Protein AF-A0A7D7VDL4-F1 (afdb_monomer_lite)

Foldseek 3Di:
DDDDADDDDDPDPDDDDDDDDRDDDDDWDDCVPDPFDADPVGHGPLVVLVQVVLVVLVVVVCVVVVFAFDPVQKDKDWFDWDPDVVIWTKMKIWTQGPPPRQIKIWIWIQDPNGIPPTDIDSDQPDPDDPPDRDNSVVVVVVCCVVVPPQPCVDDPVRLVVVLVVVVVCCQVPVPPDPQQDWDDRRQWIFRQHDPGDGDTDSDDDD

Radius of gyration: 23.65 Å; chains: 1; bounding box: 42×71×57 Å

pLDDT: mean 70.4, std 21.7, range [22.62, 96.94]

Sequence (206 aa):
MKTRVLIIVAIVSGFGLLAVASYSFYGTANFLGIGLPYTEHGYIDFENIGYTASLNDFRTKLYEKDVLYNTDDLVLIQGMSLESYPPITDYCGYVIAEDDDDDYWYQSVFKNSKLGNNQITEENPMPCIPNMNSCICSLEQEIAARFGTELLYFDEGEEKRVAEIVRREFETNVANVPSEFEMVVGKYNFDFGEKYRVLWQDKLWS

Structure (mmCIF, N/CA/C/O backbone):
data_AF-A0A7D7VDL4-F1
#
_entry.id   AF-A0A7D7VDL4-F1
#
loop_
_atom_site.group_PDB
_atom_site.id
_atom_site.type_symbol
_atom_site.label_atom_id
_atom_site.label_alt_id
_atom_site.label_comp_id
_atom_site.label_asym_id
_atom_site.label_entity_id
_atom_site.label_seq_id
_atom_site.pdbx_PDB_ins_code
_atom_site.Cartn_x
_atom_site.Cartn_y
_atom_site.Cartn_z
_atom_site.occupancy
_atom_site.B_iso_or_equiv
_atom_site.auth_seq_id
_atom_site.auth_comp_id
_atom_site.auth_asym_id
_atom_site.auth_atom_id
_atom_site.pdbx_PDB_model_num
ATOM 1 N N . MET A 1 1 ? 14.439 -35.294 -5.416 1.00 34.84 1 MET A N 1
ATOM 2 C CA . MET A 1 1 ? 13.587 -34.090 -5.288 1.00 34.84 1 MET A CA 1
ATOM 3 C C . MET A 1 1 ? 12.695 -34.018 -6.515 1.00 34.84 1 MET A C 1
ATOM 5 O O . MET A 1 1 ? 13.217 -34.134 -7.614 1.00 34.84 1 MET A O 1
ATOM 9 N N . LYS A 1 2 ? 11.369 -33.950 -6.344 1.00 22.62 2 LYS A N 1
ATOM 10 C CA . LYS A 1 2 ? 10.417 -33.846 -7.460 1.00 22.62 2 LYS A CA 1
ATOM 11 C C . LYS A 1 2 ? 10.130 -32.366 -7.714 1.00 22.62 2 LYS A C 1
ATOM 13 O O . LYS A 1 2 ? 9.502 -31.729 -6.878 1.00 22.62 2 LYS A O 1
ATOM 18 N N . THR A 1 3 ? 10.597 -31.841 -8.841 1.00 25.23 3 THR A N 1
ATOM 19 C CA . THR A 1 3 ? 10.246 -30.503 -9.329 1.00 25.23 3 THR A CA 1
ATOM 20 C C . THR A 1 3 ? 8.759 -30.486 -9.675 1.00 25.23 3 THR A C 1
ATOM 22 O O . THR A 1 3 ? 8.311 -31.301 -10.482 1.00 25.23 3 THR A O 1
ATOM 25 N N . ARG A 1 4 ? 7.982 -29.600 -9.049 1.00 23.77 4 ARG A N 1
ATOM 26 C CA . ARG A 1 4 ? 6.604 -29.315 -9.462 1.00 23.77 4 ARG A CA 1
ATOM 27 C C . ARG A 1 4 ? 6.642 -28.074 -10.344 1.00 23.77 4 ARG A C 1
ATOM 29 O O . ARG A 1 4 ? 7.123 -27.035 -9.914 1.00 23.77 4 ARG A O 1
ATOM 36 N N . VAL A 1 5 ? 6.192 -28.221 -11.586 1.00 24.83 5 VAL A N 1
ATOM 37 C CA . VAL A 1 5 ? 6.037 -27.124 -12.544 1.00 24.83 5 VAL A CA 1
ATOM 38 C C . VAL A 1 5 ? 4.558 -26.766 -12.551 1.00 24.83 5 VAL A C 1
ATOM 40 O O . VAL A 1 5 ? 3.730 -27.618 -12.868 1.00 24.83 5 VAL A O 1
ATOM 43 N N . LEU A 1 6 ? 4.228 -25.535 -12.168 1.00 26.98 6 LEU A N 1
ATOM 44 C CA . LEU A 1 6 ? 2.883 -24.994 -12.324 1.00 26.98 6 LEU A CA 1
ATOM 45 C C . LEU A 1 6 ? 2.787 -24.388 -13.730 1.00 26.98 6 LEU A C 1
ATOM 47 O O . LEU A 1 6 ? 3.507 -23.447 -14.052 1.00 26.98 6 LEU A O 1
ATOM 51 N N . ILE A 1 7 ? 1.936 -24.961 -14.580 1.00 28.14 7 ILE A N 1
ATOM 52 C CA . ILE A 1 7 ? 1.610 -24.407 -15.898 1.00 28.14 7 ILE A CA 1
ATOM 53 C C . ILE A 1 7 ? 0.249 -23.736 -15.752 1.00 28.14 7 ILE A C 1
ATOM 55 O O . ILE A 1 7 ? -0.770 -24.419 -15.677 1.00 28.14 7 ILE A O 1
ATOM 59 N N . ILE A 1 8 ? 0.230 -22.406 -15.694 1.00 28.97 8 ILE A N 1
ATOM 60 C CA . ILE A 1 8 ? -1.014 -21.636 -15.744 1.00 28.97 8 ILE A CA 1
ATOM 61 C C . ILE A 1 8 ? -1.326 -21.381 -17.219 1.00 28.97 8 ILE A C 1
ATOM 63 O O . ILE A 1 8 ? -0.618 -20.641 -17.899 1.00 28.97 8 ILE A O 1
ATOM 67 N N . VAL A 1 9 ? -2.373 -22.031 -17.728 1.00 27.81 9 VAL A N 1
ATOM 68 C CA . VAL A 1 9 ? -2.917 -21.764 -19.063 1.00 27.81 9 VAL A CA 1
ATOM 69 C C . VAL A 1 9 ? -4.020 -20.723 -18.912 1.00 27.81 9 VAL A C 1
ATOM 71 O O . VAL A 1 9 ? -5.132 -21.051 -18.508 1.00 27.81 9 VAL A O 1
ATOM 74 N N . ALA A 1 10 ? -3.724 -19.468 -19.241 1.00 29.67 10 ALA A N 1
ATOM 75 C CA . ALA A 1 10 ? -4.759 -18.460 -19.428 1.00 29.67 10 ALA A CA 1
ATOM 76 C C . ALA A 1 10 ? -5.387 -18.655 -20.817 1.00 29.67 10 ALA A C 1
ATOM 78 O O . ALA A 1 10 ? -4.743 -18.423 -21.842 1.00 29.67 10 ALA A O 1
ATOM 79 N N . ILE A 1 11 ? -6.643 -19.108 -20.865 1.00 29.23 11 ILE A N 1
ATOM 80 C CA . ILE A 1 11 ? -7.431 -19.109 -22.102 1.00 29.23 11 ILE A CA 1
ATOM 81 C C . ILE A 1 11 ? -7.937 -17.681 -22.307 1.00 29.23 11 ILE A C 1
ATOM 83 O O . ILE A 1 11 ? -8.977 -17.298 -21.780 1.00 29.23 11 ILE A O 1
ATOM 87 N N . VAL A 1 12 ? -7.194 -16.886 -23.075 1.00 32.62 12 VAL A N 1
ATOM 88 C CA . VAL A 1 12 ? -7.695 -15.615 -23.603 1.00 32.62 12 VAL A CA 1
ATOM 89 C C . VAL A 1 12 ? -8.391 -15.922 -24.923 1.00 32.62 12 VAL A C 1
ATOM 91 O O . VAL A 1 12 ? -7.757 -16.230 -25.934 1.00 32.62 12 VAL A O 1
ATOM 94 N N . SER A 1 13 ? -9.720 -15.889 -24.918 1.00 36.75 13 SER A N 1
ATOM 95 C CA . SER A 1 13 ? -10.508 -15.930 -26.145 1.00 36.75 13 SER A CA 1
ATOM 96 C C . SER A 1 13 ? -10.306 -14.625 -26.917 1.00 36.75 13 SER A C 1
ATOM 98 O O . SER A 1 13 ? -10.981 -13.635 -26.651 1.00 36.75 13 SER A O 1
ATOM 100 N N . GLY A 1 14 ? -9.375 -14.625 -27.872 1.00 30.66 14 GLY A N 1
ATOM 101 C CA . GLY A 1 14 ? -9.209 -13.533 -28.833 1.00 30.66 14 GLY A CA 1
ATOM 102 C C . GLY A 1 14 ? -7.758 -13.307 -29.244 1.00 30.66 14 GLY A C 1
ATOM 103 O O . GLY A 1 14 ? -7.048 -12.566 -28.586 1.00 30.66 14 GLY A O 1
ATOM 104 N N . PHE A 1 15 ? -7.345 -13.975 -30.326 1.00 39.06 15 PHE A N 1
ATOM 105 C CA . PHE A 1 15 ? -6.195 -13.688 -31.202 1.00 39.06 15 PHE A CA 1
ATOM 106 C C . PHE A 1 15 ? -5.095 -12.727 -30.691 1.00 39.06 15 PHE A C 1
ATOM 108 O O . PHE A 1 15 ? -5.243 -11.511 -30.768 1.00 39.06 15 PHE A O 1
ATOM 115 N N . GLY A 1 16 ? -3.918 -13.282 -30.368 1.00 30.22 16 GLY A N 1
ATOM 116 C CA . GLY A 1 16 ? -2.655 -12.531 -30.386 1.00 30.22 16 GLY A CA 1
ATOM 117 C C . GLY A 1 16 ? -1.561 -13.072 -29.463 1.00 30.22 16 GLY A C 1
ATOM 118 O O . GLY A 1 16 ? -1.516 -12.700 -28.304 1.00 30.22 16 GLY A O 1
ATOM 119 N N . LEU A 1 17 ? -0.664 -13.904 -30.014 1.00 30.75 17 LEU A N 1
ATOM 120 C CA . LEU A 1 17 ? 0.673 -14.273 -29.501 1.00 30.75 17 LEU A CA 1
ATOM 121 C C . LEU A 1 17 ? 0.795 -14.787 -28.046 1.00 30.75 17 LEU A C 1
ATOM 123 O O . LEU A 1 17 ? 0.896 -14.040 -27.080 1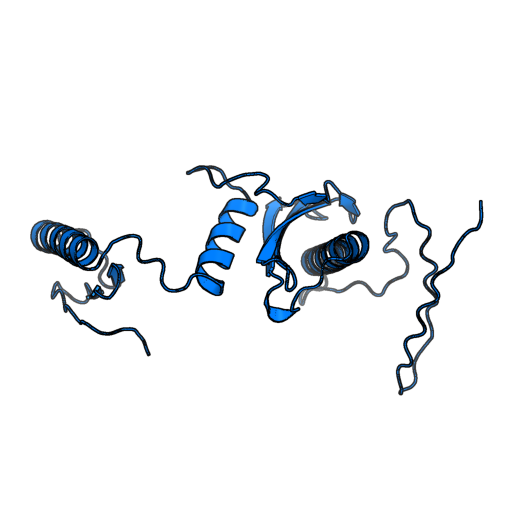.00 30.75 17 LEU A O 1
ATOM 127 N N . LEU A 1 18 ? 0.946 -16.112 -27.931 1.00 30.95 18 LEU A N 1
ATOM 128 C CA . LEU A 1 18 ? 1.431 -16.808 -26.736 1.00 30.95 18 LEU A CA 1
ATOM 129 C C . LEU A 1 18 ? 2.902 -16.452 -26.462 1.00 30.95 18 LEU A C 1
ATOM 131 O O . LEU A 1 18 ? 3.799 -16.953 -27.141 1.00 30.95 18 LEU A O 1
ATOM 135 N N . ALA A 1 19 ? 3.156 -15.642 -25.436 1.00 32.75 19 ALA A N 1
ATOM 136 C CA . ALA A 1 19 ? 4.457 -15.591 -24.780 1.00 32.75 19 ALA A CA 1
ATOM 137 C C . ALA A 1 19 ? 4.445 -16.579 -23.606 1.00 32.75 19 ALA A C 1
ATOM 139 O O . ALA A 1 19 ? 3.737 -16.389 -22.620 1.00 32.75 19 ALA A O 1
ATOM 140 N N . VAL A 1 20 ? 5.210 -17.664 -23.723 1.00 30.11 20 VAL A N 1
ATOM 141 C CA . VAL A 1 20 ? 5.421 -18.611 -22.622 1.00 30.11 20 VAL A CA 1
ATOM 142 C C . VAL A 1 20 ? 6.534 -18.046 -21.744 1.00 30.11 20 VAL A C 1
ATOM 144 O O . VAL A 1 20 ? 7.708 -18.138 -22.097 1.00 30.11 20 VAL A O 1
ATOM 147 N N . ALA A 1 21 ? 6.179 -17.439 -20.613 1.00 33.84 21 ALA A N 1
ATOM 148 C C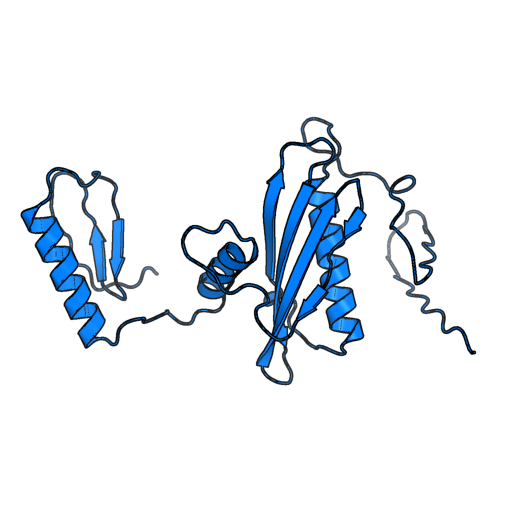A . ALA A 1 21 ? 7.150 -17.058 -19.593 1.00 33.84 21 ALA A CA 1
ATOM 149 C C . ALA A 1 21 ? 7.369 -18.243 -18.643 1.00 33.84 21 ALA A C 1
ATOM 151 O O . ALA A 1 21 ? 6.502 -18.595 -17.845 1.00 33.84 21 ALA A O 1
ATOM 152 N N . SER A 1 22 ? 8.527 -18.894 -18.739 1.00 31.48 22 SER A N 1
ATOM 153 C CA . SER A 1 22 ? 8.969 -19.873 -17.748 1.00 31.48 22 SER A CA 1
ATOM 154 C C . SER A 1 22 ? 9.534 -19.141 -16.529 1.00 31.48 22 SER A C 1
ATOM 156 O O . SER A 1 22 ? 10.593 -18.524 -16.626 1.00 31.48 22 SER A O 1
ATOM 158 N N . TYR A 1 23 ? 8.847 -19.223 -15.389 1.00 34.66 23 TYR A N 1
ATOM 159 C CA . TYR A 1 23 ? 9.342 -18.715 -14.109 1.00 34.66 23 TYR A CA 1
ATOM 160 C C . TYR A 1 23 ? 10.231 -19.769 -13.443 1.00 34.66 23 TYR A C 1
ATOM 162 O O . TYR A 1 23 ? 9.757 -20.807 -12.981 1.00 34.66 23 TYR A O 1
ATOM 170 N N . SER A 1 24 ? 11.537 -19.513 -13.396 1.00 27.23 24 SER A N 1
ATOM 171 C CA . SER A 1 24 ? 12.439 -20.220 -12.492 1.00 27.23 24 SER A CA 1
ATOM 172 C C . SER A 1 24 ? 12.399 -19.538 -11.127 1.00 27.23 24 SER A C 1
ATOM 174 O O . SER A 1 24 ? 12.790 -18.379 -10.995 1.00 27.23 24 SER A O 1
ATOM 176 N N . PHE A 1 25 ? 11.925 -20.274 -10.122 1.00 37.50 25 PHE A N 1
ATOM 177 C CA . PHE A 1 25 ? 12.080 -19.944 -8.706 1.00 37.50 25 PHE A CA 1
ATOM 178 C C . PHE A 1 25 ? 13.575 -19.671 -8.444 1.00 37.50 25 PHE A C 1
ATOM 180 O O . PHE A 1 25 ? 14.406 -20.504 -8.805 1.00 37.50 25 PHE A O 1
ATOM 187 N N . TYR A 1 26 ? 13.887 -18.511 -7.857 1.00 36.97 26 TYR A N 1
ATOM 188 C CA . TYR A 1 26 ? 15.200 -17.845 -7.736 1.00 36.97 26 TYR A CA 1
ATOM 189 C C . TYR A 1 26 ? 15.663 -17.014 -8.954 1.00 36.97 26 TYR A C 1
ATOM 191 O O . TYR A 1 26 ? 16.244 -17.537 -9.901 1.00 36.97 26 TYR A O 1
ATOM 199 N N . GLY A 1 27 ? 15.542 -15.680 -8.853 1.00 34.41 27 GLY A N 1
ATOM 200 C CA . GLY A 1 27 ? 16.389 -14.732 -9.594 1.00 34.41 27 GLY A CA 1
ATOM 201 C C . GLY A 1 27 ? 15.647 -13.667 -10.405 1.00 34.41 27 GLY A C 1
ATOM 202 O O . GLY A 1 27 ? 14.988 -13.978 -11.384 1.00 34.41 27 GLY A O 1
ATOM 203 N N . THR A 1 28 ? 15.818 -12.402 -10.000 1.00 35.06 28 THR A N 1
ATOM 204 C CA . THR A 1 28 ? 15.746 -11.166 -10.813 1.00 35.06 28 THR A CA 1
ATOM 205 C C . THR A 1 28 ? 14.892 -11.217 -12.088 1.00 35.06 28 THR A C 1
ATOM 207 O O . THR A 1 28 ? 15.353 -11.710 -13.119 1.00 35.06 28 THR A O 1
ATOM 210 N N . ALA A 1 29 ? 13.708 -10.598 -12.057 1.00 43.50 29 ALA A N 1
ATOM 211 C CA . ALA A 1 29 ? 12.933 -10.322 -13.266 1.00 43.50 29 ALA A CA 1
ATOM 212 C C . ALA A 1 29 ? 13.789 -9.524 -14.272 1.00 43.50 29 ALA A C 1
ATOM 214 O O . ALA A 1 29 ? 14.367 -8.490 -13.933 1.00 43.50 29 ALA A O 1
ATOM 215 N N . ASN A 1 30 ? 13.926 -10.045 -15.494 1.00 39.62 30 ASN A N 1
ATOM 216 C CA . ASN A 1 30 ? 14.698 -9.429 -16.569 1.00 39.62 30 ASN A CA 1
ATOM 217 C C . ASN A 1 30 ? 13.722 -8.769 -17.553 1.00 39.62 30 ASN A C 1
ATOM 219 O O . ASN A 1 30 ? 13.007 -9.457 -18.277 1.00 39.62 30 ASN A O 1
ATOM 223 N N . PHE A 1 31 ? 13.672 -7.437 -17.555 1.00 47.41 31 PHE A N 1
ATOM 224 C CA . PHE A 1 31 ? 12.654 -6.647 -18.261 1.00 47.41 31 PHE A CA 1
ATOM 225 C C . PHE A 1 31 ? 12.934 -6.443 -19.768 1.00 47.41 31 PHE A C 1
ATOM 227 O O . PHE A 1 31 ? 12.159 -5.790 -20.457 1.00 47.41 31 PHE A O 1
ATOM 234 N N . LEU A 1 32 ? 14.012 -7.020 -20.318 1.00 42.22 32 LEU A N 1
ATOM 235 C CA . LEU A 1 32 ? 14.497 -6.769 -21.690 1.00 42.22 32 LEU A CA 1
ATOM 236 C C . LEU A 1 32 ? 13.701 -7.445 -22.834 1.00 42.22 32 LEU A C 1
ATOM 238 O O . LEU A 1 32 ? 14.135 -7.394 -23.982 1.00 42.22 32 LEU A O 1
ATOM 242 N N . GLY A 1 33 ? 12.552 -8.067 -22.559 1.00 40.66 33 GLY A N 1
ATOM 243 C CA . GLY A 1 33 ? 11.704 -8.719 -23.575 1.00 40.66 33 GLY A CA 1
ATOM 244 C C . GLY A 1 33 ? 10.213 -8.382 -23.485 1.00 40.66 33 GLY A C 1
ATOM 245 O O . GLY A 1 33 ? 9.413 -8.977 -24.202 1.00 40.66 33 GLY A O 1
ATOM 246 N N . ILE A 1 34 ? 9.837 -7.460 -22.599 1.00 53.78 34 ILE A N 1
ATOM 247 C CA . ILE A 1 34 ? 8.451 -7.075 -22.324 1.00 53.78 34 ILE A CA 1
ATOM 248 C C . ILE A 1 34 ? 8.255 -5.678 -22.915 1.00 53.78 34 ILE A C 1
ATOM 250 O O . ILE A 1 34 ? 9.126 -4.827 -22.749 1.00 53.78 34 ILE A O 1
ATOM 254 N N . GLY A 1 35 ? 7.149 -5.440 -23.629 1.00 59.66 35 GLY A N 1
ATOM 255 C CA . GLY A 1 35 ? 6.785 -4.087 -24.052 1.00 59.66 35 GLY A CA 1
ATOM 256 C C . GLY A 1 35 ? 6.731 -3.189 -22.820 1.00 59.66 35 GLY A C 1
ATOM 257 O O . GLY A 1 35 ? 5.873 -3.386 -21.962 1.00 59.66 35 GLY A O 1
ATOM 258 N N . LEU A 1 36 ? 7.700 -2.283 -22.688 1.00 68.31 36 LEU A N 1
ATOM 259 C CA . LEU A 1 36 ? 7.803 -1.438 -21.507 1.00 68.31 36 LEU A CA 1
ATOM 260 C C . LEU A 1 36 ? 6.681 -0.398 -21.547 1.00 68.31 36 LEU A C 1
ATOM 262 O O . LEU A 1 36 ? 6.435 0.173 -22.613 1.00 68.31 36 LEU A O 1
ATOM 266 N N . PRO A 1 37 ? 5.995 -0.143 -20.424 1.00 79.31 37 PRO A N 1
ATOM 267 C CA . PRO A 1 37 ? 5.101 0.995 -20.344 1.00 79.31 37 PRO A CA 1
ATOM 268 C C . PRO A 1 37 ? 5.924 2.281 -20.475 1.00 79.31 37 PRO A C 1
ATOM 270 O O . PRO A 1 37 ? 7.040 2.387 -19.954 1.00 79.31 37 PRO A O 1
ATOM 273 N N . TYR A 1 38 ? 5.366 3.243 -21.201 1.00 77.75 38 TYR A N 1
ATOM 274 C CA . TYR A 1 38 ? 5.946 4.565 -21.374 1.00 77.75 38 TYR A CA 1
ATOM 275 C C . TYR A 1 38 ? 4.995 5.608 -20.805 1.00 77.75 38 TYR A C 1
ATOM 277 O O . TYR A 1 38 ? 3.778 5.478 -20.939 1.00 77.75 38 TYR A O 1
ATOM 285 N N . THR A 1 39 ? 5.557 6.656 -20.215 1.00 78.56 39 THR A N 1
ATOM 286 C CA . THR A 1 39 ? 4.803 7.841 -19.814 1.00 78.56 39 THR A CA 1
ATOM 287 C C . THR A 1 39 ? 4.289 8.580 -21.050 1.00 78.56 39 THR A C 1
ATOM 289 O O . THR A 1 39 ? 4.772 8.377 -22.168 1.00 78.56 39 THR A O 1
ATOM 292 N N . GLU A 1 40 ? 3.354 9.511 -20.859 1.00 79.94 40 GLU A N 1
ATOM 293 C CA . GLU A 1 40 ? 2.866 10.399 -21.927 1.00 79.94 40 GLU A CA 1
ATOM 294 C C . GLU A 1 40 ? 3.977 11.235 -22.593 1.00 79.94 40 GLU A C 1
ATOM 296 O O . GLU A 1 40 ? 3.834 11.698 -23.724 1.00 79.94 40 GLU A O 1
ATOM 301 N N . HIS A 1 41 ? 5.119 11.376 -21.919 1.00 80.38 41 HIS A N 1
ATOM 302 C CA . HIS A 1 41 ? 6.307 12.072 -22.408 1.00 80.38 41 HIS A CA 1
ATOM 303 C C . HIS A 1 41 ? 7.342 11.140 -23.065 1.00 80.38 41 HIS A C 1
ATOM 305 O O . HIS A 1 41 ? 8.414 11.596 -23.461 1.00 80.38 41 HIS A O 1
ATOM 311 N N . GLY A 1 42 ? 7.046 9.843 -23.197 1.00 77.94 42 GLY A N 1
ATOM 312 C CA . GLY A 1 42 ? 7.904 8.866 -23.873 1.00 77.94 42 GLY A CA 1
ATOM 313 C C . GLY A 1 42 ? 9.074 8.339 -23.035 1.00 77.94 42 GLY A C 1
ATOM 314 O O . GLY A 1 42 ? 9.959 7.677 -23.581 1.00 77.94 42 GLY A O 1
ATOM 315 N N . TYR A 1 43 ? 9.094 8.599 -21.725 1.00 80.25 43 TYR A N 1
ATOM 316 C CA . TYR A 1 43 ? 10.047 7.974 -20.800 1.00 80.25 43 TYR A CA 1
ATOM 317 C C . TYR A 1 43 ? 9.547 6.600 -20.368 1.00 80.25 43 TYR A C 1
ATOM 319 O O . TYR A 1 43 ? 8.346 6.360 -20.373 1.00 80.25 43 TYR A O 1
ATOM 327 N N . ILE A 1 44 ? 10.451 5.697 -19.983 1.00 82.62 44 ILE A N 1
ATOM 328 C CA . ILE A 1 44 ? 10.042 4.419 -19.386 1.00 82.62 44 ILE A CA 1
ATOM 329 C C . ILE A 1 44 ? 9.318 4.722 -18.073 1.00 82.62 44 ILE A C 1
ATOM 331 O O . ILE A 1 44 ? 9.854 5.425 -17.215 1.00 82.62 44 ILE A O 1
ATOM 335 N N . ASP A 1 45 ? 8.116 4.178 -17.925 1.00 85.94 45 ASP A N 1
ATOM 336 C CA . ASP A 1 45 ? 7.276 4.362 -16.747 1.00 85.94 45 ASP A CA 1
ATOM 337 C C . ASP A 1 45 ? 7.709 3.401 -15.631 1.00 85.94 45 ASP A C 1
ATOM 339 O O . ASP A 1 45 ? 7.141 2.328 -15.414 1.00 85.94 45 ASP A O 1
ATOM 343 N N . PHE A 1 46 ? 8.802 3.762 -14.958 1.00 85.12 46 PHE A N 1
ATOM 344 C CA . PHE A 1 46 ? 9.347 2.968 -13.859 1.00 85.12 46 PHE A CA 1
ATOM 345 C C . PHE A 1 46 ? 8.426 2.916 -12.640 1.00 85.12 46 PHE A C 1
ATOM 347 O O . PHE A 1 46 ? 8.513 1.946 -11.891 1.00 85.12 46 PHE A O 1
ATOM 354 N N . GLU A 1 47 ? 7.551 3.904 -12.459 1.00 84.06 47 GLU A N 1
ATOM 355 C CA . GLU A 1 47 ? 6.584 3.919 -11.360 1.00 84.06 47 GLU A CA 1
ATOM 356 C C . GLU A 1 47 ? 5.521 2.842 -11.569 1.00 84.06 47 GLU A C 1
ATOM 358 O O . GLU A 1 47 ? 5.294 2.024 -10.677 1.00 84.06 47 GLU A O 1
ATOM 363 N N . ASN A 1 48 ? 4.950 2.747 -12.772 1.00 87.31 48 ASN A N 1
ATOM 364 C CA . ASN A 1 48 ? 3.997 1.693 -13.113 1.00 87.31 48 ASN A CA 1
ATOM 365 C C . ASN A 1 48 ? 4.643 0.299 -13.107 1.00 87.31 48 ASN A C 1
ATOM 367 O O . ASN A 1 48 ? 4.048 -0.667 -12.620 1.00 87.31 48 ASN A O 1
ATOM 371 N N . ILE A 1 49 ? 5.882 0.176 -13.605 1.00 89.25 49 ILE A N 1
ATOM 372 C CA . ILE A 1 49 ? 6.632 -1.089 -13.532 1.00 89.25 49 ILE A CA 1
ATOM 373 C C . ILE A 1 49 ? 6.839 -1.494 -12.071 1.00 89.25 49 ILE A C 1
ATOM 375 O O . ILE A 1 49 ? 6.590 -2.650 -11.725 1.00 89.25 49 ILE A O 1
ATOM 379 N N . GLY A 1 50 ? 7.292 -0.562 -11.230 1.00 91.00 50 GLY A N 1
ATOM 380 C CA . GLY A 1 50 ? 7.523 -0.797 -9.810 1.00 91.00 50 GLY A CA 1
ATOM 381 C C . GLY A 1 50 ? 6.238 -1.196 -9.096 1.00 91.00 50 GLY A C 1
ATOM 382 O O . GLY A 1 50 ? 6.203 -2.254 -8.477 1.00 91.00 50 GLY A O 1
ATOM 383 N N . TYR A 1 51 ? 5.157 -0.438 -9.281 1.00 91.94 51 TYR A N 1
ATOM 384 C CA . TYR A 1 51 ? 3.853 -0.721 -8.683 1.00 91.94 51 TYR A CA 1
ATOM 385 C C . TYR A 1 51 ? 3.333 -2.103 -9.086 1.00 91.94 51 TYR A C 1
ATOM 387 O O . TYR A 1 51 ? 2.970 -2.913 -8.234 1.00 91.94 51 TYR A O 1
ATOM 395 N N . THR A 1 52 ? 3.362 -2.417 -10.383 1.00 91.50 52 THR A N 1
ATOM 396 C CA . THR A 1 52 ? 2.904 -3.711 -10.904 1.00 91.50 52 THR A CA 1
ATOM 397 C C . THR A 1 52 ? 3.756 -4.865 -10.373 1.00 91.50 52 THR A C 1
ATOM 399 O O . THR A 1 52 ? 3.225 -5.924 -10.030 1.00 91.50 52 THR A O 1
ATOM 402 N N . ALA A 1 53 ? 5.077 -4.688 -10.296 1.00 91.94 53 ALA A N 1
ATOM 403 C CA . ALA A 1 53 ? 5.977 -5.695 -9.742 1.00 91.94 53 ALA A CA 1
ATOM 404 C C . ALA A 1 53 ? 5.701 -5.935 -8.249 1.00 91.94 53 ALA A C 1
ATOM 406 O O . ALA A 1 53 ? 5.569 -7.089 -7.843 1.00 91.94 53 ALA A O 1
ATOM 407 N N . SER A 1 54 ? 5.563 -4.864 -7.465 1.00 95.12 54 SER A N 1
ATOM 408 C CA . SER A 1 54 ? 5.263 -4.906 -6.030 1.00 95.12 54 SER A CA 1
ATOM 409 C C . SER A 1 54 ? 3.903 -5.541 -5.745 1.00 95.12 54 SER A C 1
ATOM 411 O O . SER A 1 54 ? 3.804 -6.421 -4.896 1.00 95.12 54 SER A O 1
ATOM 413 N N . LEU A 1 55 ? 2.860 -5.177 -6.497 1.00 94.69 55 LEU A N 1
ATOM 414 C CA . LEU A 1 55 ? 1.522 -5.751 -6.343 1.00 94.69 55 LEU A CA 1
ATOM 415 C C . LEU A 1 55 ? 1.517 -7.257 -6.612 1.00 94.69 55 LEU A C 1
ATOM 417 O O . LEU A 1 55 ? 0.944 -8.030 -5.847 1.00 94.69 55 LEU A O 1
ATOM 421 N N . ASN A 1 56 ? 2.167 -7.691 -7.691 1.00 93.56 56 ASN A N 1
ATOM 422 C CA . ASN A 1 56 ? 2.243 -9.112 -8.023 1.00 93.56 56 ASN A CA 1
ATOM 423 C C . ASN A 1 56 ? 3.036 -9.903 -6.979 1.00 93.56 56 ASN A C 1
ATOM 425 O O . ASN A 1 56 ? 2.638 -11.012 -6.624 1.00 93.56 56 ASN A O 1
ATOM 429 N N . ASP A 1 57 ? 4.136 -9.346 -6.476 1.00 95.62 57 ASP A N 1
ATOM 430 C CA . ASP A 1 57 ? 4.926 -9.972 -5.418 1.00 95.62 57 ASP A CA 1
ATOM 431 C C . ASP A 1 57 ? 4.147 -10.059 -4.098 1.00 95.62 57 ASP A C 1
ATOM 433 O O . ASP A 1 57 ? 4.140 -11.120 -3.477 1.00 95.62 57 ASP A O 1
ATOM 437 N N . PHE A 1 58 ? 3.411 -9.010 -3.716 1.00 96.94 58 PHE A N 1
ATOM 438 C CA . PHE A 1 58 ? 2.548 -9.027 -2.533 1.00 96.94 58 PHE A CA 1
ATOM 439 C C . PHE A 1 58 ? 1.494 -10.140 -2.625 1.00 96.94 58 PHE A C 1
ATOM 441 O O . PHE A 1 58 ? 1.427 -11.008 -1.753 1.00 96.94 58 PHE A O 1
ATOM 448 N N . ARG A 1 59 ? 0.750 -10.201 -3.736 1.00 95.75 59 ARG A N 1
ATOM 449 C CA . ARG A 1 59 ? -0.244 -11.259 -3.990 1.00 95.75 59 ARG A CA 1
ATOM 450 C C . ARG A 1 59 ? 0.368 -12.657 -3.983 1.00 95.75 59 ARG A C 1
ATOM 452 O O . ARG A 1 59 ? -0.241 -13.591 -3.472 1.00 95.75 59 ARG A O 1
ATOM 459 N N . THR A 1 60 ? 1.570 -12.799 -4.540 1.00 95.06 60 THR A N 1
ATOM 460 C CA . THR A 1 60 ? 2.291 -14.078 -4.559 1.00 95.06 60 THR A CA 1
ATOM 461 C C . THR A 1 60 ? 2.652 -14.516 -3.145 1.00 95.06 60 THR A C 1
ATOM 463 O O . THR A 1 60 ? 2.429 -15.670 -2.802 1.00 95.06 60 THR A O 1
ATOM 466 N N . LYS A 1 61 ? 3.148 -13.608 -2.299 1.00 94.56 61 LYS A N 1
ATOM 467 C CA . LYS A 1 61 ? 3.499 -13.921 -0.907 1.00 94.56 61 LYS A CA 1
ATOM 468 C C . LYS A 1 61 ? 2.284 -14.259 -0.045 1.00 94.56 61 LYS A C 1
ATOM 470 O O . LYS A 1 61 ? 2.387 -15.154 0.786 1.00 94.56 61 LYS A O 1
ATOM 475 N N . LEU A 1 62 ? 1.155 -13.579 -0.255 1.00 94.75 62 LEU A N 1
ATOM 476 C CA . LEU A 1 62 ? -0.122 -13.930 0.378 1.00 94.75 62 LEU A CA 1
ATOM 477 C C . LEU A 1 62 ? -0.546 -15.349 -0.017 1.00 94.75 62 LEU A C 1
ATOM 479 O O . LEU A 1 62 ? -0.813 -16.179 0.845 1.00 94.75 62 LEU A O 1
ATOM 483 N N . TYR A 1 63 ? -0.494 -15.663 -1.315 1.00 94.19 63 TYR A N 1
ATOM 484 C CA . TYR A 1 63 ? -0.793 -17.002 -1.822 1.00 94.19 63 TYR A CA 1
ATOM 485 C C . TYR A 1 63 ? 0.163 -18.076 -1.277 1.00 94.19 63 TYR A C 1
ATOM 487 O O . TYR A 1 63 ? -0.276 -19.152 -0.893 1.00 94.19 63 TYR A O 1
ATOM 495 N N . GLU A 1 64 ? 1.469 -17.799 -1.206 1.00 94.12 64 GLU A N 1
ATOM 496 C CA . GLU A 1 64 ? 2.470 -18.717 -0.636 1.00 94.12 64 GLU A CA 1
ATOM 497 C C . GLU A 1 64 ? 2.269 -18.979 0.863 1.00 94.12 64 GLU A C 1
ATOM 499 O O . GLU A 1 64 ? 2.743 -19.998 1.369 1.00 94.12 64 GLU A O 1
ATOM 504 N N . LYS A 1 65 ? 1.592 -18.065 1.564 1.00 92.25 65 LYS A N 1
ATOM 505 C CA . LYS A 1 65 ? 1.194 -18.190 2.969 1.00 92.25 65 LYS A CA 1
ATOM 506 C C . LYS A 1 65 ? -0.212 -18.776 3.152 1.00 92.25 65 LYS A C 1
ATOM 508 O O . LYS A 1 65 ? -0.659 -18.855 4.288 1.00 92.25 65 LYS A O 1
ATOM 513 N N . ASP A 1 66 ? -0.880 -19.185 2.071 1.00 93.25 66 ASP A N 1
ATOM 514 C CA . ASP A 1 66 ? -2.273 -19.649 2.076 1.00 93.25 66 ASP A CA 1
ATOM 515 C C . ASP A 1 66 ? -3.261 -18.610 2.665 1.00 93.25 66 ASP A C 1
ATOM 517 O O . ASP A 1 66 ? -4.278 -18.978 3.245 1.00 93.25 66 ASP A O 1
ATOM 521 N N . VAL A 1 67 ? -2.987 -17.308 2.496 1.00 92.69 67 VAL A N 1
ATOM 522 C CA . VAL A 1 67 ? -3.861 -16.219 2.969 1.00 92.69 67 VAL A CA 1
ATOM 523 C C . VAL A 1 67 ? -4.979 -15.960 1.961 1.00 92.69 67 VAL A C 1
ATOM 525 O O . VAL A 1 67 ? -4.717 -15.572 0.815 1.00 92.69 67 VAL A O 1
ATOM 528 N N . LEU A 1 68 ? -6.225 -16.142 2.397 1.00 93.12 68 LEU A N 1
ATOM 529 C CA . LEU A 1 68 ? -7.423 -15.719 1.671 1.00 93.12 68 LEU A CA 1
ATOM 530 C C . LEU A 1 68 ? -7.753 -14.266 2.021 1.00 93.12 68 LEU A C 1
ATOM 532 O O . LEU A 1 68 ? -7.699 -13.882 3.182 1.00 93.12 68 LEU A O 1
ATOM 536 N N . TYR A 1 69 ? -8.066 -13.454 1.015 1.00 92.38 69 TYR A N 1
ATOM 537 C CA . TYR A 1 69 ? -8.402 -12.042 1.184 1.00 92.38 69 TYR A CA 1
ATOM 538 C C . TYR A 1 69 ? -9.308 -11.564 0.048 1.00 92.38 69 TYR A C 1
ATOM 540 O O . TYR A 1 69 ? -9.189 -12.032 -1.094 1.00 92.38 69 TYR A O 1
ATOM 548 N N . ASN A 1 70 ? -10.138 -10.561 0.328 1.00 89.62 70 ASN A N 1
ATOM 549 C CA . ASN A 1 70 ? -10.897 -9.865 -0.698 1.00 89.62 70 ASN A CA 1
ATOM 550 C C . ASN A 1 70 ? -9.976 -8.893 -1.447 1.00 89.62 70 ASN A C 1
ATOM 552 O O . ASN A 1 70 ? -9.240 -8.101 -0.858 1.00 89.62 70 ASN A O 1
ATOM 556 N N . THR A 1 71 ? -10.019 -8.920 -2.779 1.00 87.44 71 THR A N 1
ATOM 557 C CA . THR A 1 71 ? -9.185 -8.045 -3.611 1.00 87.44 71 THR A CA 1
ATOM 558 C C . THR A 1 71 ? -9.436 -6.559 -3.386 1.00 87.44 71 THR A C 1
ATOM 560 O O . THR A 1 71 ? -8.528 -5.770 -3.646 1.00 87.44 71 THR A O 1
ATOM 563 N N . ASP A 1 72 ? -10.629 -6.185 -2.920 1.00 86.12 72 ASP A N 1
ATOM 564 C CA . ASP A 1 72 ? -10.983 -4.794 -2.615 1.00 86.12 72 ASP A CA 1
ATOM 565 C C . ASP A 1 72 ? -10.319 -4.295 -1.315 1.00 86.12 72 ASP A C 1
ATOM 567 O O . ASP A 1 72 ? -10.045 -3.097 -1.177 1.00 86.12 72 ASP A O 1
ATOM 571 N N . ASP A 1 73 ? -9.957 -5.218 -0.417 1.00 85.88 73 ASP A N 1
ATOM 572 C CA . ASP A 1 73 ? -9.301 -4.926 0.862 1.00 85.88 73 ASP A CA 1
ATOM 573 C C . ASP A 1 73 ? -7.770 -4.874 0.737 1.00 85.88 73 ASP A C 1
ATOM 575 O O . ASP A 1 73 ? -7.069 -4.414 1.637 1.00 85.88 73 ASP A O 1
ATOM 579 N N . LEU A 1 74 ? -7.223 -5.284 -0.412 1.00 93.50 74 LEU A N 1
ATOM 580 C CA . LEU A 1 74 ? -5.798 -5.153 -0.686 1.00 93.50 74 LEU A CA 1
ATOM 581 C C . LEU A 1 74 ? -5.459 -3.697 -1.019 1.00 93.50 74 LEU A C 1
ATOM 583 O O . LEU A 1 74 ? -5.839 -3.152 -2.060 1.00 93.50 74 LEU A O 1
ATOM 587 N N . VAL A 1 75 ? -4.659 -3.086 -0.153 1.00 95.00 75 VAL A N 1
ATOM 588 C CA . VAL A 1 75 ? -4.100 -1.748 -0.334 1.00 95.00 75 VAL A CA 1
ATOM 589 C C . VAL A 1 75 ? -2.626 -1.875 -0.697 1.00 95.00 75 VAL A C 1
ATOM 591 O O . VAL A 1 75 ? -1.876 -2.611 -0.062 1.00 95.00 75 VAL A O 1
ATOM 594 N N . LEU A 1 76 ? -2.191 -1.141 -1.718 1.00 96.12 76 LEU A N 1
ATOM 595 C CA . LEU A 1 76 ? -0.780 -0.940 -2.035 1.00 96.12 76 LEU A CA 1
ATOM 596 C C . LEU A 1 76 ? -0.582 0.523 -2.409 1.00 96.12 76 LEU A C 1
ATOM 598 O O . LEU A 1 76 ? -1.231 1.012 -3.336 1.00 96.12 76 LEU A O 1
ATOM 602 N N . ILE A 1 77 ? 0.338 1.190 -1.722 1.00 94.25 77 ILE A N 1
ATOM 603 C CA . ILE A 1 77 ? 0.675 2.588 -1.963 1.00 94.25 77 ILE A CA 1
ATOM 604 C C . ILE A 1 77 ? 2.129 2.740 -2.390 1.00 94.25 77 ILE A C 1
ATOM 606 O O . ILE A 1 77 ? 2.998 1.927 -2.057 1.00 94.25 77 ILE A O 1
ATOM 610 N N . GLN A 1 78 ? 2.383 3.819 -3.119 1.00 92.44 78 GLN A N 1
ATOM 611 C CA . GLN A 1 78 ? 3.725 4.309 -3.385 1.00 92.44 78 GLN A CA 1
ATOM 612 C C . GLN A 1 78 ? 4.169 5.199 -2.221 1.00 92.44 78 GLN A C 1
ATOM 614 O O . GLN A 1 78 ? 3.466 6.129 -1.834 1.00 92.44 78 GLN A O 1
ATOM 619 N N . GLY A 1 79 ? 5.337 4.896 -1.665 1.00 89.00 79 GLY A N 1
ATOM 620 C CA . GLY A 1 79 ? 5.985 5.685 -0.631 1.00 89.00 79 GLY A CA 1
ATOM 621 C C . GLY A 1 79 ? 6.947 6.720 -1.207 1.00 89.00 79 GLY A C 1
ATOM 622 O O . GLY A 1 79 ? 6.709 7.339 -2.244 1.00 89.00 79 GLY A O 1
ATOM 623 N N . MET A 1 80 ? 8.074 6.901 -0.519 1.00 85.31 80 MET A N 1
ATOM 624 C CA . MET A 1 80 ? 9.128 7.806 -0.963 1.00 85.31 80 MET A CA 1
ATOM 625 C C . MET A 1 80 ? 9.701 7.354 -2.313 1.00 85.31 80 MET A C 1
ATOM 627 O O . MET A 1 80 ? 9.997 6.177 -2.521 1.00 85.31 80 MET A O 1
ATOM 631 N N . SER A 1 81 ? 9.907 8.321 -3.206 1.00 87.38 81 SER A N 1
ATOM 632 C CA . SER A 1 81 ? 10.624 8.136 -4.464 1.00 87.38 81 SER A CA 1
ATOM 633 C C . SER A 1 81 ? 11.829 9.071 -4.485 1.00 87.38 81 SER A C 1
ATOM 635 O O . SER A 1 81 ? 11.691 10.277 -4.278 1.00 87.38 81 SER A O 1
ATOM 637 N N . LEU A 1 82 ? 13.027 8.522 -4.682 1.00 84.56 82 LEU A N 1
ATOM 638 C CA . LEU A 1 82 ? 14.243 9.311 -4.858 1.00 84.56 82 LEU A CA 1
ATOM 639 C C . LEU A 1 82 ? 14.424 9.649 -6.335 1.00 84.56 82 LEU A C 1
ATOM 641 O O . LEU A 1 82 ? 14.338 8.767 -7.192 1.00 84.56 82 LEU A O 1
ATOM 645 N N . GLU A 1 83 ? 14.747 10.915 -6.607 1.00 78.25 83 GLU A N 1
ATOM 646 C CA . GLU A 1 83 ? 15.020 11.442 -7.947 1.00 78.25 83 GLU A CA 1
ATOM 647 C C . GLU A 1 83 ? 16.312 10.843 -8.539 1.00 78.25 83 GLU A C 1
ATOM 649 O O . GLU A 1 83 ? 17.384 11.450 -8.557 1.00 78.25 83 GLU A O 1
ATOM 654 N N . SER A 1 84 ? 16.220 9.607 -9.021 1.00 79.25 84 SER A N 1
ATOM 655 C CA . SER A 1 84 ? 17.229 8.928 -9.830 1.00 79.25 84 SER A CA 1
ATOM 656 C C . SER A 1 84 ? 16.599 8.375 -11.107 1.00 79.25 84 SER A C 1
ATOM 658 O O . SER A 1 84 ? 15.381 8.287 -11.225 1.00 79.25 84 SER A O 1
ATOM 660 N N . TYR A 1 85 ? 17.419 7.987 -12.086 1.00 76.50 85 TYR A N 1
ATOM 661 C CA . TYR A 1 85 ? 16.932 7.326 -13.298 1.00 76.50 85 TYR A CA 1
ATOM 662 C C . TYR A 1 85 ? 17.691 6.009 -13.534 1.00 76.50 85 TYR A C 1
ATOM 664 O O . TYR A 1 85 ? 18.868 6.055 -13.907 1.00 76.50 85 TYR A O 1
ATOM 672 N N . PRO A 1 86 ? 17.064 4.832 -13.324 1.00 80.06 86 PRO A N 1
ATOM 673 C CA . PRO A 1 86 ? 15.703 4.617 -12.804 1.00 80.06 86 PRO A CA 1
ATOM 674 C C . PRO A 1 86 ? 15.517 5.134 -11.363 1.00 80.06 86 PRO A C 1
ATOM 676 O O . PRO A 1 86 ? 16.507 5.172 -10.620 1.00 80.06 86 PRO A O 1
ATOM 679 N N . PRO A 1 87 ? 14.294 5.512 -10.950 1.00 84.62 87 PRO A N 1
ATOM 680 C CA . PRO A 1 87 ? 14.021 5.945 -9.582 1.00 84.62 87 PRO A CA 1
ATOM 681 C C . PRO A 1 87 ? 14.237 4.806 -8.579 1.00 84.62 87 PRO A C 1
ATOM 683 O O . PRO A 1 87 ? 14.260 3.622 -8.937 1.00 84.62 87 PRO A O 1
ATOM 686 N N . ILE A 1 88 ? 14.439 5.185 -7.318 1.00 89.31 88 ILE A N 1
ATOM 687 C CA . ILE A 1 88 ? 14.352 4.270 -6.177 1.00 89.31 88 ILE A CA 1
ATOM 688 C C . ILE A 1 88 ? 13.040 4.587 -5.482 1.00 89.31 88 ILE A C 1
ATOM 690 O O . ILE A 1 88 ? 12.895 5.693 -4.967 1.00 89.31 88 ILE A O 1
ATOM 694 N N . THR A 1 89 ? 12.120 3.631 -5.470 1.00 91.94 89 THR A N 1
ATOM 695 C CA . THR A 1 89 ? 10.756 3.855 -4.989 1.00 91.94 89 THR A CA 1
ATOM 696 C C . THR A 1 89 ? 10.371 2.784 -3.984 1.00 91.94 89 THR A C 1
ATOM 698 O O . THR A 1 89 ? 10.526 1.590 -4.254 1.00 91.94 89 THR A O 1
ATOM 701 N N . ASP A 1 90 ? 9.872 3.217 -2.832 1.00 93.25 90 ASP A N 1
ATOM 702 C CA . ASP A 1 90 ? 9.323 2.332 -1.811 1.00 93.25 90 ASP A CA 1
ATOM 703 C C . ASP A 1 90 ? 7.846 2.045 -2.108 1.00 93.25 90 ASP A C 1
ATOM 705 O O . ASP A 1 90 ? 7.109 2.927 -2.552 1.00 93.25 90 ASP A O 1
ATOM 709 N N . TYR A 1 91 ? 7.399 0.823 -1.832 1.00 95.38 91 TYR A N 1
ATOM 710 C CA . TYR A 1 91 ? 5.988 0.444 -1.876 1.00 95.38 91 TYR A CA 1
ATOM 711 C C . TYR A 1 91 ? 5.611 -0.273 -0.591 1.00 95.38 91 TYR A C 1
ATOM 713 O O . TYR A 1 91 ? 6.349 -1.153 -0.137 1.00 95.38 91 TYR A O 1
ATOM 721 N N . CYS A 1 92 ? 4.445 0.061 -0.049 1.00 95.69 92 CYS A N 1
ATOM 722 C CA . CYS A 1 92 ? 3.910 -0.560 1.155 1.00 95.69 92 CYS A CA 1
ATOM 723 C C . CYS A 1 92 ? 2.481 -0.993 0.914 1.00 95.69 92 CYS A C 1
ATOM 725 O O . CYS A 1 92 ? 1.721 -0.284 0.256 1.00 95.69 92 CYS A O 1
ATOM 727 N N . GLY A 1 93 ? 2.128 -2.161 1.426 1.00 96.19 93 GLY A N 1
ATOM 728 C CA . GLY A 1 93 ? 0.798 -2.714 1.269 1.00 96.19 93 GLY A CA 1
ATOM 729 C C . GLY A 1 93 ? 0.246 -3.267 2.565 1.00 96.19 93 GLY A C 1
ATOM 730 O O . GLY A 1 93 ? 0.988 -3.533 3.507 1.00 96.19 93 GLY A O 1
ATOM 731 N N . TYR A 1 94 ? -1.066 -3.411 2.591 1.00 96.00 94 TYR A N 1
ATOM 732 C CA . TYR A 1 94 ? -1.820 -3.947 3.709 1.00 96.00 94 TYR A CA 1
ATOM 733 C C . TYR A 1 94 ? -3.001 -4.747 3.172 1.00 96.00 94 TYR A C 1
ATOM 735 O O . TYR A 1 94 ? -3.551 -4.406 2.120 1.00 96.00 94 TYR A O 1
ATOM 743 N N . VAL A 1 95 ? -3.371 -5.809 3.875 1.00 94.94 95 VAL A N 1
ATOM 744 C CA . VAL A 1 95 ? -4.597 -6.560 3.617 1.00 94.94 95 VAL A CA 1
ATOM 745 C C . VAL A 1 95 ? -5.069 -7.239 4.900 1.00 94.94 95 VAL A C 1
ATOM 747 O O . VAL A 1 95 ? -4.238 -7.650 5.710 1.00 94.94 95 VAL A O 1
ATOM 750 N N . ILE A 1 96 ? -6.387 -7.368 5.041 1.00 90.62 96 ILE A N 1
ATOM 751 C CA . ILE A 1 96 ? -7.046 -8.133 6.104 1.00 90.62 96 ILE A CA 1
ATOM 752 C C . ILE A 1 96 ? -7.408 -9.505 5.529 1.00 90.62 96 ILE A C 1
ATOM 754 O O . ILE A 1 96 ? -7.977 -9.590 4.435 1.00 90.62 96 ILE A O 1
ATOM 758 N N . ALA A 1 97 ? -7.033 -10.575 6.221 1.00 90.38 97 ALA A N 1
ATOM 759 C CA . ALA A 1 97 ? -7.380 -11.933 5.824 1.00 90.38 97 ALA A CA 1
ATOM 760 C C . ALA A 1 97 ? -8.858 -12.253 6.113 1.00 90.38 97 ALA A C 1
ATOM 762 O O . ALA A 1 97 ? -9.411 -11.832 7.121 1.00 90.38 97 ALA A O 1
ATOM 763 N N . GLU A 1 98 ? -9.503 -13.023 5.232 1.00 88.25 98 GLU A N 1
ATOM 764 C CA . GLU A 1 98 ? -10.931 -13.371 5.356 1.00 88.25 98 GLU A CA 1
ATOM 765 C C . GLU A 1 98 ? -11.221 -14.407 6.455 1.00 88.25 98 GLU A C 1
ATOM 767 O O . GLU A 1 98 ? -12.329 -14.443 6.990 1.00 88.25 98 GLU A O 1
ATOM 772 N N . ASP A 1 99 ? -10.265 -15.291 6.748 1.00 81.31 99 ASP A N 1
ATOM 773 C CA . ASP A 1 99 ? -10.512 -16.476 7.578 1.00 81.31 99 ASP A CA 1
ATOM 774 C C . ASP A 1 99 ? -10.379 -16.201 9.088 1.00 81.31 99 ASP A C 1
ATOM 776 O O . ASP A 1 99 ? -11.041 -16.860 9.897 1.00 81.31 99 ASP A O 1
ATOM 780 N N . ASP A 1 100 ? -9.518 -15.258 9.468 1.00 75.38 100 ASP A N 1
ATOM 781 C CA . ASP A 1 100 ? -9.109 -14.983 10.850 1.00 75.38 100 ASP A CA 1
ATOM 782 C C . ASP A 1 100 ? -9.069 -13.490 11.218 1.00 75.38 100 ASP A C 1
ATOM 784 O O . ASP A 1 100 ? -8.795 -13.179 12.377 1.00 75.38 100 ASP A O 1
ATOM 788 N N . ASP A 1 101 ? -9.403 -12.588 10.284 1.00 76.00 101 ASP A N 1
ATOM 789 C CA . ASP A 1 101 ? -9.226 -11.134 10.422 1.00 76.00 101 ASP A CA 1
ATOM 790 C C . ASP A 1 101 ? -7.767 -10.738 10.755 1.00 76.00 101 ASP A C 1
ATOM 792 O O . ASP A 1 101 ? -7.525 -9.677 11.336 1.00 76.00 101 ASP A O 1
ATOM 796 N N . ASP A 1 102 ? -6.778 -11.573 10.402 1.00 87.50 102 ASP A N 1
ATOM 797 C CA . ASP A 1 102 ? -5.370 -11.251 10.629 1.00 87.50 102 ASP A CA 1
ATOM 798 C C . ASP A 1 102 ? -4.865 -10.203 9.622 1.00 87.50 102 ASP A C 1
ATOM 800 O O . ASP A 1 102 ? -5.159 -10.228 8.420 1.00 87.50 102 ASP A O 1
ATOM 804 N N . ASP A 1 103 ? -4.036 -9.290 10.128 1.00 90.94 103 ASP A N 1
ATOM 805 C CA . ASP A 1 103 ? -3.439 -8.204 9.361 1.00 90.94 103 ASP A CA 1
ATOM 806 C C . ASP A 1 103 ? -2.131 -8.633 8.694 1.00 90.94 103 ASP A C 1
ATOM 808 O O . ASP A 1 103 ? -1.201 -9.113 9.345 1.00 90.94 103 ASP A O 1
ATOM 812 N N . TYR A 1 104 ? -1.990 -8.350 7.400 1.00 94.88 104 TYR A N 1
ATOM 813 C CA . TYR A 1 104 ? -0.755 -8.606 6.667 1.00 94.88 104 TYR A CA 1
ATOM 814 C C . TYR A 1 104 ? -0.174 -7.332 6.066 1.00 94.88 104 TYR A C 1
ATOM 816 O O . TYR A 1 104 ? -0.755 -6.696 5.189 1.00 94.88 104 TYR A O 1
ATOM 824 N N . TRP A 1 105 ? 1.045 -7.016 6.486 1.00 95.69 105 TRP A N 1
ATOM 825 C CA . TRP A 1 105 ? 1.800 -5.836 6.094 1.00 95.69 105 TRP A CA 1
ATOM 826 C C . TRP A 1 105 ? 2.847 -6.203 5.060 1.00 95.69 105 TRP A C 1
ATOM 828 O O . TRP A 1 105 ? 3.611 -7.146 5.242 1.00 95.69 105 TRP A O 1
ATOM 838 N N . TYR A 1 106 ? 2.931 -5.433 3.987 1.00 96.50 106 TYR A N 1
ATOM 839 C CA . TYR A 1 106 ? 3.885 -5.618 2.909 1.00 96.50 106 TYR A CA 1
ATOM 840 C C . TYR A 1 106 ? 4.784 -4.401 2.774 1.00 96.50 106 TYR A C 1
ATOM 842 O O . TYR A 1 106 ? 4.335 -3.260 2.862 1.00 96.50 106 TYR A O 1
ATOM 850 N N . GLN A 1 107 ? 6.056 -4.645 2.490 1.00 95.00 107 GLN A N 1
ATOM 851 C CA . GLN A 1 107 ? 6.994 -3.606 2.091 1.00 95.00 107 GLN A CA 1
ATOM 852 C C . GLN A 1 107 ? 7.880 -4.124 0.970 1.00 95.00 107 GLN A C 1
ATOM 854 O O . GLN A 1 107 ? 8.222 -5.307 0.941 1.00 95.00 107 GLN A O 1
ATOM 859 N N . SER A 1 108 ? 8.285 -3.237 0.071 1.00 94.88 108 SER A N 1
ATOM 860 C CA . SER A 1 108 ? 9.267 -3.524 -0.967 1.00 94.88 108 SER A CA 1
ATOM 861 C C . SER A 1 108 ? 9.930 -2.249 -1.470 1.00 94.88 108 SER A C 1
ATOM 863 O O . SER A 1 108 ? 9.408 -1.149 -1.309 1.00 94.88 108 SER A O 1
ATOM 865 N N . VAL A 1 109 ? 11.091 -2.411 -2.100 1.00 93.50 109 VAL A N 1
ATOM 866 C CA . VAL A 1 109 ? 11.845 -1.326 -2.724 1.00 93.50 109 VAL A CA 1
ATOM 867 C C . VAL A 1 109 ? 12.105 -1.690 -4.174 1.00 93.50 109 VAL A C 1
ATOM 869 O O . VAL A 1 109 ? 12.730 -2.713 -4.467 1.00 93.50 109 VAL A O 1
ATOM 872 N N . PHE A 1 110 ? 11.674 -0.838 -5.094 1.00 90.94 110 PHE A N 1
ATOM 873 C CA . PHE A 1 110 ? 12.001 -0.964 -6.504 1.00 90.94 110 PHE A CA 1
ATOM 874 C C . PHE A 1 110 ? 13.222 -0.106 -6.832 1.00 90.94 110 PHE A C 1
ATOM 876 O O . PHE A 1 110 ? 13.209 1.114 -6.695 1.00 90.94 110 PHE A O 1
ATOM 883 N N . LYS A 1 111 ? 14.312 -0.753 -7.248 1.00 88.81 111 LYS A N 1
ATOM 884 C CA . LYS A 1 111 ? 15.589 -0.105 -7.564 1.00 88.81 111 LYS A CA 1
ATOM 885 C C . LYS A 1 111 ? 16.300 -0.830 -8.691 1.00 88.81 111 LYS A C 1
ATOM 887 O O . LYS A 1 111 ? 16.390 -2.054 -8.694 1.00 88.81 111 LYS A O 1
ATOM 892 N N . ASN A 1 112 ? 16.898 -0.077 -9.617 1.00 82.44 112 ASN A N 1
ATOM 893 C CA . ASN A 1 112 ? 17.666 -0.631 -10.740 1.00 82.44 112 ASN A CA 1
ATOM 894 C C . ASN A 1 112 ? 16.865 -1.669 -11.547 1.00 82.44 112 ASN A C 1
ATOM 896 O O . ASN A 1 112 ? 17.402 -2.710 -11.932 1.00 82.44 112 ASN A O 1
ATOM 900 N N . SER A 1 113 ? 15.576 -1.391 -11.780 1.00 77.19 113 SER A N 1
ATOM 901 C CA . SER A 1 113 ? 14.646 -2.320 -12.439 1.00 77.19 113 SER A CA 1
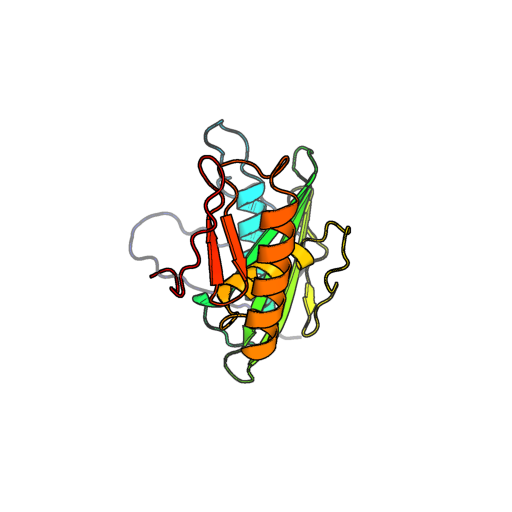ATOM 902 C C . SER A 1 113 ? 14.522 -3.669 -11.722 1.00 77.19 113 SER A C 1
ATOM 904 O O . SER A 1 113 ? 14.426 -4.708 -12.367 1.00 77.19 113 SER A O 1
ATOM 906 N N . LYS A 1 114 ? 14.617 -3.693 -10.391 1.00 83.75 114 LYS A N 1
ATOM 907 C CA . LYS A 1 114 ? 14.488 -4.903 -9.577 1.00 83.75 114 LYS A CA 1
ATOM 908 C C . LYS A 1 114 ? 13.723 -4.585 -8.307 1.00 83.75 114 LYS A C 1
ATOM 910 O O . LYS A 1 114 ? 13.959 -3.554 -7.684 1.00 83.75 114 LYS A O 1
ATOM 915 N N . LEU A 1 115 ? 12.861 -5.513 -7.917 1.00 88.44 115 LEU A N 1
ATOM 916 C CA . LEU A 1 115 ? 12.244 -5.508 -6.604 1.00 88.44 115 LEU A CA 1
ATOM 917 C C . LEU A 1 115 ? 13.222 -6.113 -5.589 1.00 88.44 115 LEU A C 1
ATOM 919 O O . LEU A 1 115 ? 13.837 -7.150 -5.853 1.00 88.44 115 LEU A O 1
ATOM 923 N N . GLY A 1 116 ? 13.397 -5.448 -4.456 1.00 88.38 116 GLY A N 1
ATOM 924 C CA . GLY A 1 116 ? 14.242 -5.881 -3.350 1.00 88.38 116 GLY A CA 1
ATOM 925 C C . GLY A 1 116 ? 13.628 -5.504 -2.008 1.00 88.38 116 GLY A C 1
ATOM 926 O O . GLY A 1 116 ? 12.623 -4.799 -1.961 1.00 88.38 116 GLY A O 1
ATOM 927 N N . ASN A 1 117 ? 14.230 -5.992 -0.919 1.00 86.06 117 ASN A N 1
ATOM 928 C CA . ASN A 1 117 ? 13.738 -5.801 0.454 1.00 86.06 117 ASN A CA 1
ATOM 929 C C . ASN A 1 117 ? 12.238 -6.115 0.609 1.00 86.06 117 ASN A C 1
ATOM 931 O O . ASN A 1 117 ? 11.542 -5.476 1.394 1.00 86.06 117 ASN A O 1
ATOM 935 N N . ASN A 1 118 ? 11.749 -7.077 -0.175 1.00 92.00 118 ASN A N 1
ATOM 936 C CA . ASN A 1 118 ? 10.342 -7.402 -0.282 1.00 92.00 118 ASN A CA 1
ATOM 937 C C . ASN A 1 118 ? 9.946 -8.469 0.738 1.00 92.00 118 ASN A C 1
ATOM 939 O O . ASN A 1 118 ? 10.401 -9.616 0.683 1.00 92.00 118 ASN A O 1
ATOM 943 N N . GLN A 1 119 ? 9.073 -8.102 1.664 1.00 93.62 119 GLN A N 1
ATOM 944 C CA . GLN A 1 119 ? 8.633 -8.987 2.734 1.00 93.62 119 GLN A CA 1
ATOM 945 C C . GLN A 1 119 ? 7.184 -8.718 3.107 1.00 93.62 119 GLN A C 1
ATOM 947 O O . GLN A 1 119 ? 6.663 -7.633 2.861 1.00 93.62 119 GLN A O 1
ATOM 952 N N . ILE A 1 120 ? 6.578 -9.737 3.707 1.00 95.06 120 ILE A N 1
ATOM 953 C CA . ILE A 1 120 ? 5.255 -9.674 4.306 1.00 95.06 120 ILE A CA 1
ATOM 954 C C . ILE A 1 120 ? 5.380 -10.053 5.785 1.00 95.06 120 ILE A C 1
ATOM 956 O O . ILE A 1 120 ? 6.113 -10.995 6.109 1.00 95.06 120 ILE A O 1
ATOM 960 N N . THR A 1 121 ? 4.721 -9.315 6.668 1.00 94.38 121 THR A N 1
ATOM 961 C CA . THR A 1 121 ? 4.748 -9.507 8.122 1.00 94.38 121 THR A CA 1
ATOM 962 C C . THR A 1 121 ? 3.333 -9.451 8.686 1.00 94.38 121 THR A C 1
ATOM 964 O O . THR A 1 121 ? 2.485 -8.756 8.146 1.00 94.38 121 THR A O 1
ATOM 967 N N . GLU A 1 122 ? 3.088 -10.193 9.764 1.00 92.56 122 GLU A N 1
ATOM 968 C CA . GLU A 1 122 ? 1.801 -10.196 10.490 1.00 92.56 122 GLU A CA 1
ATOM 969 C C . GLU A 1 122 ? 1.723 -9.050 11.518 1.00 92.56 122 GLU A C 1
ATOM 971 O O . GLU A 1 122 ? 0.662 -8.680 11.998 1.00 92.56 122 GLU A O 1
ATOM 976 N N . GLU A 1 123 ? 2.864 -8.433 11.832 1.00 89.19 123 GLU A N 1
ATOM 977 C CA . GLU A 1 123 ? 2.935 -7.224 12.651 1.00 89.19 123 GLU A CA 1
ATOM 978 C C . GLU A 1 123 ? 3.374 -6.035 11.799 1.00 89.19 123 GLU A C 1
ATOM 980 O O . GLU A 1 123 ? 4.153 -6.198 10.847 1.00 89.19 123 GLU A O 1
ATOM 985 N N . ASN A 1 124 ? 2.926 -4.833 12.178 1.00 88.31 124 ASN A N 1
ATOM 986 C CA . ASN A 1 124 ? 3.395 -3.599 11.564 1.00 88.31 124 ASN A CA 1
ATOM 987 C C . ASN A 1 124 ? 4.932 -3.504 11.722 1.00 88.31 124 ASN A C 1
ATOM 989 O O . ASN A 1 124 ? 5.429 -3.363 12.846 1.00 88.31 124 ASN A O 1
ATOM 993 N N . PRO A 1 125 ? 5.703 -3.547 10.616 1.00 84.50 125 PRO A N 1
ATOM 994 C CA . PRO A 1 125 ? 7.160 -3.609 10.679 1.00 84.50 125 PRO A CA 1
ATOM 995 C C . PRO A 1 125 ? 7.796 -2.279 11.105 1.00 84.50 125 PRO A C 1
ATOM 997 O O . PRO A 1 125 ? 8.963 -2.251 11.506 1.00 84.50 125 PRO A O 1
ATOM 1000 N N . MET A 1 126 ? 7.063 -1.171 10.988 1.00 83.81 126 MET A N 1
ATOM 1001 C CA . MET A 1 126 ? 7.522 0.167 11.339 1.00 83.81 126 MET A CA 1
ATOM 1002 C C . MET A 1 126 ? 6.323 1.049 11.725 1.00 83.81 126 MET A C 1
ATOM 1004 O O . MET A 1 126 ? 5.886 1.860 10.902 1.00 83.81 126 MET A O 1
ATOM 1008 N N . PRO A 1 127 ? 5.811 0.916 12.966 1.00 78.25 127 PRO A N 1
ATOM 1009 C CA . PRO A 1 127 ? 4.723 1.750 13.473 1.00 78.25 127 PRO A CA 1
ATOM 1010 C C . PRO A 1 127 ? 5.032 3.228 13.276 1.00 78.25 127 PRO A C 1
ATOM 1012 O O . PRO A 1 127 ? 6.190 3.630 13.448 1.00 78.25 127 PRO A O 1
ATOM 1015 N N . CYS A 1 128 ? 4.035 4.042 12.919 1.00 76.00 128 CYS A N 1
ATOM 1016 C CA . CYS A 1 128 ? 4.329 5.422 12.579 1.00 76.00 128 CYS A CA 1
ATOM 1017 C C . CYS A 1 128 ? 4.929 6.202 13.752 1.00 76.00 128 CYS A C 1
ATOM 1019 O O . CYS A 1 128 ? 4.338 6.348 14.823 1.00 76.00 128 CYS A O 1
ATOM 1021 N N . ILE A 1 129 ? 6.118 6.757 13.513 1.00 74.12 129 ILE A N 1
ATOM 1022 C CA . ILE A 1 129 ? 6.795 7.658 14.438 1.00 74.12 129 ILE A CA 1
ATOM 1023 C C . ILE A 1 129 ? 6.672 9.076 13.871 1.00 74.12 129 ILE A C 1
ATOM 1025 O O . ILE A 1 129 ? 7.127 9.319 12.748 1.00 74.12 129 ILE A O 1
ATOM 1029 N N . PRO A 1 130 ? 6.109 10.038 14.628 1.00 61.94 130 PRO A N 1
ATOM 1030 C CA . PRO A 1 130 ? 6.004 11.422 14.183 1.00 61.94 130 PRO A CA 1
ATOM 1031 C C . PRO A 1 130 ? 7.342 11.975 13.676 1.00 61.94 130 PRO A C 1
ATOM 1033 O O . PRO A 1 130 ? 8.377 11.817 14.326 1.00 61.94 130 PRO A O 1
ATOM 1036 N N . ASN A 1 131 ? 7.304 12.675 12.539 1.00 59.19 131 ASN A N 1
ATOM 1037 C CA . ASN A 1 131 ? 8.462 13.253 11.836 1.00 59.19 131 ASN A CA 1
ATOM 1038 C C . ASN A 1 131 ? 9.426 12.249 11.178 1.00 59.19 131 ASN A C 1
ATOM 1040 O O . ASN A 1 131 ? 10.499 12.655 10.728 1.00 59.19 131 ASN A O 1
ATOM 1044 N N . MET A 1 132 ? 9.074 10.965 11.089 1.00 65.25 132 MET A N 1
ATOM 1045 C CA . MET A 1 132 ? 9.766 10.030 10.205 1.00 65.25 132 MET A CA 1
ATOM 1046 C C . MET A 1 132 ? 8.977 9.860 8.910 1.00 65.25 132 MET A C 1
ATOM 1048 O O . MET A 1 132 ? 7.815 9.463 8.926 1.00 65.25 132 MET A O 1
ATOM 1052 N N . ASN A 1 133 ? 9.623 10.130 7.775 1.00 68.62 133 ASN A N 1
ATOM 1053 C CA . ASN A 1 133 ? 9.062 9.789 6.473 1.00 68.62 133 ASN A CA 1
ATOM 1054 C C . ASN A 1 133 ? 9.155 8.271 6.295 1.00 68.62 133 ASN A C 1
ATOM 1056 O O . ASN A 1 133 ? 10.211 7.749 5.940 1.00 68.62 133 ASN A O 1
ATOM 1060 N N . SER A 1 134 ? 8.057 7.576 6.576 1.00 83.12 134 SER A N 1
ATOM 1061 C CA . SER A 1 134 ? 7.916 6.141 6.358 1.00 83.12 134 SER A CA 1
ATOM 1062 C C . SER A 1 134 ? 6.754 5.885 5.415 1.00 83.12 134 SER A C 1
ATOM 1064 O O . SER A 1 134 ? 5.660 6.412 5.596 1.00 83.12 134 SER A O 1
ATOM 1066 N N . CYS A 1 135 ? 6.986 5.029 4.430 1.00 90.19 135 CYS A N 1
ATOM 1067 C CA . CYS A 1 135 ? 5.938 4.521 3.557 1.00 90.19 135 CYS A CA 1
ATOM 1068 C C . CYS A 1 135 ? 4.838 3.788 4.359 1.00 90.19 135 CYS A C 1
ATOM 1070 O O . CYS A 1 135 ? 3.664 3.884 4.019 1.00 90.19 135 CYS A O 1
ATOM 1072 N N . ILE A 1 136 ? 5.191 3.164 5.491 1.00 90.25 136 ILE A N 1
ATOM 1073 C CA . ILE A 1 136 ? 4.221 2.543 6.402 1.00 90.25 136 ILE A CA 1
ATOM 1074 C C . ILE A 1 136 ? 3.370 3.592 7.135 1.00 90.25 136 ILE A C 1
ATOM 1076 O O . ILE A 1 136 ? 2.178 3.375 7.288 1.00 90.25 136 ILE A O 1
ATOM 1080 N N . CYS A 1 137 ? 3.919 4.759 7.505 1.00 85.62 137 CYS A N 1
ATOM 1081 C CA . CYS A 1 137 ? 3.112 5.849 8.084 1.00 85.62 137 CYS A CA 1
ATOM 1082 C C . CYS A 1 137 ? 2.011 6.310 7.123 1.00 85.62 137 CYS A C 1
ATOM 1084 O O . CYS A 1 137 ? 0.869 6.510 7.527 1.00 85.62 137 CYS A O 1
ATOM 1086 N N . SER A 1 138 ? 2.360 6.507 5.849 1.00 87.19 138 SER A N 1
ATOM 1087 C CA . SER A 1 138 ? 1.383 6.888 4.827 1.00 87.19 138 SER A CA 1
ATOM 1088 C C . SER A 1 138 ? 0.348 5.785 4.617 1.00 87.19 138 SER A C 1
ATOM 1090 O O . SER A 1 138 ? -0.833 6.075 4.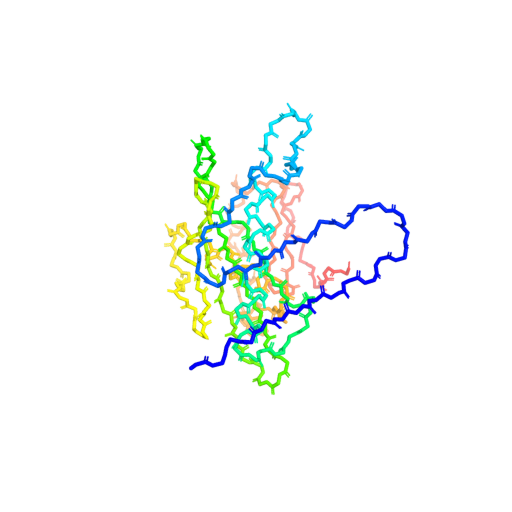479 1.00 87.19 138 SER A O 1
ATOM 1092 N N . LEU A 1 139 ? 0.771 4.520 4.665 1.00 89.88 139 LEU A N 1
ATOM 1093 C CA . LEU A 1 139 ? -0.136 3.382 4.572 1.00 89.88 139 LEU A CA 1
ATOM 1094 C C . LEU A 1 139 ? -1.103 3.335 5.759 1.00 89.88 139 LEU A C 1
ATOM 1096 O O . LEU A 1 139 ? -2.288 3.127 5.542 1.00 89.88 139 LEU A O 1
ATOM 1100 N N . GLU A 1 140 ? -0.633 3.586 6.983 1.00 86.81 140 GLU A N 1
ATOM 1101 C CA . GLU A 1 140 ? -1.483 3.651 8.179 1.00 86.81 140 GLU A CA 1
ATOM 1102 C C . GLU A 1 140 ? -2.581 4.720 8.061 1.00 86.81 140 GLU A C 1
ATOM 1104 O O . GLU A 1 140 ? -3.705 4.510 8.511 1.00 86.81 140 GLU A O 1
ATOM 1109 N N . GLN A 1 141 ? -2.292 5.850 7.411 1.00 81.12 141 GLN A N 1
ATOM 1110 C CA . GLN A 1 141 ? -3.298 6.882 7.138 1.00 81.12 141 GLN A CA 1
ATOM 1111 C C . GLN A 1 141 ? -4.338 6.411 6.113 1.00 81.12 141 GLN A C 1
ATOM 1113 O O . GLN A 1 141 ? -5.532 6.630 6.305 1.00 81.12 141 GLN A O 1
ATOM 1118 N N . GLU A 1 142 ? -3.899 5.733 5.054 1.00 84.50 142 GLU A N 1
ATOM 1119 C CA . GLU A 1 142 ? -4.776 5.207 4.000 1.00 84.50 142 GLU A CA 1
ATOM 1120 C C . GLU A 1 142 ? -5.680 4.076 4.510 1.00 84.50 142 GLU A C 1
ATOM 1122 O O . GLU A 1 142 ? -6.881 4.072 4.235 1.00 84.50 142 GLU A O 1
ATOM 1127 N N . ILE A 1 143 ? -5.150 3.146 5.313 1.00 85.69 143 ILE A N 1
ATOM 1128 C CA . ILE A 1 143 ? -5.957 2.080 5.930 1.00 85.69 143 ILE A CA 1
ATOM 1129 C C . ILE A 1 143 ? -6.925 2.654 6.969 1.00 85.69 143 ILE A C 1
ATOM 1131 O O . ILE A 1 143 ? -8.071 2.222 7.020 1.00 85.69 143 ILE A O 1
ATOM 1135 N N . ALA A 1 144 ? -6.518 3.668 7.743 1.00 77.25 144 ALA A N 1
ATOM 1136 C CA . ALA A 1 144 ? -7.400 4.350 8.685 1.00 77.25 144 ALA A CA 1
ATOM 1137 C C . ALA A 1 144 ? -8.551 5.066 7.964 1.00 77.25 144 ALA A C 1
ATOM 1139 O O . ALA A 1 144 ? -9.680 5.040 8.440 1.00 77.25 144 ALA A O 1
ATOM 1140 N N . ALA A 1 145 ? -8.289 5.665 6.801 1.00 73.31 145 ALA A N 1
ATOM 1141 C CA . ALA A 1 145 ? -9.321 6.294 5.982 1.00 73.31 145 ALA A CA 1
ATOM 1142 C C . ALA A 1 145 ? -10.249 5.275 5.298 1.00 73.31 145 ALA A C 1
ATOM 1144 O O . ALA A 1 145 ? -11.435 5.549 5.126 1.00 73.31 145 ALA A O 1
ATOM 1145 N N . ARG A 1 146 ? -9.721 4.113 4.889 1.00 74.50 146 ARG A N 1
ATOM 1146 C CA . ARG A 1 146 ? -10.470 3.092 4.140 1.00 74.50 146 ARG A CA 1
ATOM 1147 C C . ARG A 1 146 ? -11.260 2.136 5.036 1.00 74.50 146 ARG A C 1
ATOM 1149 O O . ARG A 1 146 ? -12.411 1.842 4.729 1.00 74.50 146 ARG A O 1
ATOM 1156 N N . PHE A 1 147 ? -10.637 1.635 6.097 1.00 71.56 147 PHE A N 1
ATOM 1157 C CA . PHE A 1 147 ? -11.187 0.602 6.984 1.00 71.56 147 PHE A CA 1
ATOM 1158 C C . PHE A 1 147 ? -11.573 1.137 8.358 1.00 71.56 147 PHE A C 1
ATOM 1160 O O . PHE A 1 147 ? -12.242 0.439 9.119 1.00 71.56 147 PHE A O 1
ATOM 1167 N N . GLY A 1 148 ? -11.181 2.369 8.688 1.00 59.34 148 GLY A N 1
ATOM 1168 C CA . GLY A 1 148 ? -11.667 3.022 9.889 1.00 59.34 148 GLY A CA 1
ATOM 1169 C C . GLY A 1 148 ? -13.177 3.204 9.799 1.00 59.34 148 GLY A C 1
ATOM 1170 O O . GLY A 1 148 ? -13.671 4.125 9.154 1.00 59.34 148 GLY A O 1
ATOM 1171 N N . THR A 1 149 ? -13.928 2.362 10.507 1.00 52.41 149 THR A N 1
ATOM 1172 C CA . THR A 1 149 ? -15.196 2.803 11.094 1.00 52.41 149 THR A CA 1
ATOM 1173 C C . THR A 1 149 ? -14.864 4.042 11.905 1.00 52.41 149 THR A C 1
ATOM 1175 O O . THR A 1 149 ? -14.010 3.904 12.779 1.00 52.41 149 THR A O 1
ATOM 1178 N N . GLU A 1 150 ? -15.443 5.203 11.553 1.00 48.97 150 GLU A N 1
ATOM 1179 C CA . GLU A 1 150 ? -15.249 6.519 12.191 1.00 48.97 150 GLU A CA 1
ATOM 1180 C C . GLU A 1 150 ? -14.320 6.434 13.402 1.00 48.97 150 GLU A C 1
ATOM 1182 O O . GLU A 1 150 ? -14.738 5.965 14.462 1.00 48.97 150 GLU A O 1
ATOM 1187 N N . LEU A 1 151 ? -13.044 6.801 13.234 1.00 45.59 151 LEU A N 1
ATOM 1188 C CA . LEU A 1 151 ? -12.102 6.853 14.348 1.00 45.59 151 LEU A CA 1
ATOM 1189 C C . LEU A 1 151 ? -12.564 7.955 15.310 1.00 45.59 151 LEU A C 1
ATOM 1191 O O . LEU A 1 151 ? -12.077 9.085 15.290 1.00 45.59 151 LEU A O 1
ATOM 1195 N N . LEU A 1 152 ? -13.531 7.612 16.154 1.00 51.66 152 LEU A N 1
ATOM 1196 C CA . LEU A 1 152 ? -13.960 8.353 17.320 1.00 51.66 152 LEU A CA 1
ATOM 1197 C C . LEU A 1 152 ? -12.829 8.183 18.340 1.00 51.66 152 LEU A C 1
ATOM 1199 O O . LEU A 1 152 ? -12.913 7.393 19.276 1.00 51.66 152 LEU A O 1
ATOM 1203 N N . TYR A 1 153 ? -11.722 8.909 18.137 1.00 53.47 153 TYR A N 1
ATOM 1204 C CA . TYR A 1 153 ? -10.641 9.055 19.128 1.00 53.47 153 TYR A CA 1
ATOM 1205 C C . TYR A 1 153 ? -11.149 9.588 20.472 1.00 53.47 153 TYR A C 1
ATOM 1207 O O . TYR A 1 153 ? -10.432 9.576 21.470 1.00 53.47 153 TYR A O 1
ATOM 1215 N N . PHE A 1 154 ? -12.376 10.085 20.461 1.00 60.47 154 PHE A N 1
ATOM 1216 C CA . PHE A 1 154 ? -13.086 10.686 21.549 1.00 60.47 154 PHE A CA 1
ATOM 1217 C C . PHE A 1 154 ? -14.432 9.985 21.683 1.00 60.47 154 PHE A C 1
ATOM 1219 O O . PHE A 1 154 ? -15.136 9.788 20.692 1.00 60.47 154 PHE A O 1
ATOM 1226 N N . ASP A 1 155 ? -14.830 9.663 22.908 1.00 66.81 155 ASP A N 1
ATOM 1227 C CA . ASP A 1 155 ? -16.249 9.425 23.155 1.00 66.81 155 ASP A CA 1
ATOM 1228 C C . ASP A 1 155 ? -17.069 10.707 22.883 1.00 66.81 155 ASP A C 1
ATOM 1230 O O . ASP A 1 155 ? -16.522 11.806 22.774 1.00 66.81 155 ASP A O 1
ATOM 1234 N N . GLU A 1 156 ? -18.399 10.608 22.789 1.00 68.25 156 GLU A N 1
ATOM 1235 C CA . GLU A 1 156 ? -19.241 11.780 22.486 1.00 68.25 156 GLU A CA 1
ATOM 1236 C C . GLU A 1 156 ? -19.014 12.972 23.442 1.00 68.25 156 GLU A C 1
ATOM 1238 O O . GLU A 1 156 ? -19.211 14.135 23.070 1.00 68.25 156 GLU A O 1
ATOM 1243 N N . GLY A 1 157 ? -18.637 12.700 24.695 1.00 71.75 157 GLY A N 1
ATOM 1244 C CA . GLY A 1 157 ? -18.339 13.720 25.692 1.00 71.75 157 GLY A CA 1
ATOM 1245 C C . GLY A 1 157 ? -16.992 14.393 25.442 1.00 71.75 157 GLY A C 1
ATOM 1246 O O . GLY A 1 157 ? -16.879 15.619 25.550 1.00 71.75 157 GLY A O 1
ATOM 1247 N N . GLU A 1 158 ? -15.980 13.613 25.084 1.00 69.75 158 GLU A N 1
ATOM 1248 C CA . GLU A 1 158 ? -14.656 14.085 24.698 1.00 69.75 158 GLU A CA 1
ATOM 1249 C C . GLU A 1 158 ? -14.693 14.862 23.378 1.00 69.75 158 GLU A C 1
ATOM 1251 O O . GLU A 1 158 ? -14.089 15.933 23.303 1.00 69.75 158 GLU A O 1
ATOM 1256 N N . GLU A 1 159 ? -15.479 14.421 22.393 1.00 68.19 159 GLU A N 1
ATOM 1257 C CA . GLU A 1 159 ? -15.640 15.109 21.109 1.00 68.19 159 GLU A CA 1
ATOM 1258 C C . GLU A 1 159 ? -16.186 16.501 21.334 1.00 68.19 159 GLU A C 1
ATOM 1260 O O . GLU A 1 159 ? -15.623 17.492 20.870 1.00 68.19 159 GLU A O 1
ATOM 1265 N N . LYS A 1 160 ? -17.264 16.584 22.119 1.00 76.88 160 LYS A N 1
ATOM 1266 C CA . LYS A 1 160 ? -17.888 17.851 22.474 1.00 76.88 160 LYS A CA 1
ATOM 1267 C C . LYS A 1 160 ? -16.913 18.750 23.222 1.00 76.88 160 LYS A C 1
ATOM 1269 O O . LYS A 1 160 ? -16.850 19.949 22.959 1.00 76.88 160 LYS A O 1
ATOM 1274 N N . ARG A 1 161 ? -16.132 18.188 24.145 1.00 76.44 161 ARG A N 1
ATOM 1275 C CA . ARG A 1 161 ? -15.153 18.947 24.927 1.00 76.44 161 ARG A CA 1
ATOM 1276 C C . ARG A 1 161 ? -14.031 19.502 24.052 1.00 76.44 161 ARG A C 1
ATOM 1278 O O . ARG A 1 161 ? -13.670 20.667 24.211 1.00 76.44 161 ARG A O 1
ATOM 1285 N N . VAL A 1 162 ? -13.478 18.700 23.148 1.00 75.00 162 VAL A N 1
ATOM 1286 C CA . VAL A 1 162 ? -12.411 19.126 22.231 1.00 75.00 162 VAL A CA 1
ATOM 1287 C C . VAL A 1 162 ? -12.951 20.130 21.222 1.00 75.00 162 VAL A C 1
ATOM 1289 O O . VAL A 1 162 ? -12.339 21.180 21.035 1.00 75.00 162 VAL A O 1
ATOM 1292 N N . ALA A 1 163 ? -14.142 19.888 20.676 1.00 73.50 163 ALA A N 1
ATOM 1293 C CA . ALA A 1 163 ? -14.861 20.831 19.828 1.00 73.50 163 ALA A CA 1
ATOM 1294 C C . ALA A 1 163 ? -15.067 22.190 20.524 1.00 73.50 163 ALA A C 1
ATOM 1296 O O . ALA A 1 163 ? -14.817 23.240 19.933 1.00 73.50 163 ALA A O 1
ATOM 1297 N N . GLU A 1 164 ? -15.461 22.205 21.802 1.00 77.31 164 GLU A N 1
ATOM 1298 C CA . GLU A 1 164 ? -15.608 23.436 22.589 1.00 77.31 164 GLU A CA 1
ATOM 1299 C C . GLU A 1 164 ? -14.277 24.160 22.845 1.00 77.31 164 GLU A C 1
ATOM 1301 O O . GLU A 1 164 ? -14.259 25.395 22.867 1.00 77.31 164 GLU A O 1
ATOM 1306 N N . ILE A 1 165 ? -13.178 23.423 23.046 1.00 77.31 165 ILE A N 1
ATOM 1307 C CA . ILE A 1 165 ? -11.830 23.991 23.208 1.00 77.31 165 ILE A CA 1
ATOM 1308 C C . ILE A 1 165 ? -11.375 24.631 21.896 1.00 77.31 165 ILE A C 1
ATOM 1310 O O . ILE A 1 165 ? -11.039 25.813 21.894 1.00 77.31 165 ILE A O 1
ATOM 1314 N N . VAL A 1 166 ? -11.433 23.889 20.786 1.00 73.38 166 VAL A N 1
ATOM 1315 C CA . VAL A 1 166 ? -11.083 24.379 19.444 1.00 73.38 166 VAL A CA 1
ATOM 1316 C C . VAL A 1 166 ? -11.905 25.621 19.114 1.00 73.38 166 VAL A C 1
ATOM 1318 O O . VAL A 1 166 ? -11.341 26.663 18.794 1.00 73.38 166 VAL A O 1
ATOM 1321 N N . ARG A 1 167 ? -13.228 25.578 19.308 1.00 73.25 167 ARG A N 1
ATOM 1322 C CA . ARG A 1 167 ? -14.095 26.746 19.105 1.00 73.25 167 ARG A CA 1
ATOM 1323 C C . ARG A 1 167 ? -13.618 27.961 19.896 1.00 73.25 167 ARG A C 1
ATOM 1325 O O . ARG A 1 167 ? -13.498 29.042 19.334 1.00 73.25 167 ARG A O 1
ATOM 1332 N N . ARG A 1 168 ? -13.360 27.798 21.197 1.00 73.62 168 ARG A N 1
ATOM 1333 C CA . ARG A 1 168 ? -12.966 28.903 22.082 1.00 73.62 168 ARG A CA 1
ATOM 1334 C C . ARG A 1 168 ? -11.631 29.512 21.669 1.00 73.62 168 ARG A C 1
ATOM 1336 O O . ARG A 1 168 ? -11.509 30.735 21.654 1.00 73.62 168 ARG A O 1
ATOM 1343 N N . GLU A 1 169 ? -10.650 28.681 21.337 1.00 71.81 169 GLU A N 1
ATOM 1344 C CA . GLU A 1 169 ? -9.338 29.149 20.889 1.00 71.81 169 GLU A CA 1
ATOM 1345 C C . GLU A 1 169 ? -9.452 29.943 19.586 1.00 71.81 169 GLU A C 1
ATOM 1347 O O . GLU A 1 169 ? -8.913 31.046 19.482 1.00 71.81 169 GLU A O 1
ATOM 1352 N N . PHE A 1 170 ? -10.234 29.442 18.629 1.00 69.25 170 PHE A N 1
ATOM 1353 C CA . PHE A 1 170 ? -10.419 30.102 17.342 1.00 69.25 170 PHE A CA 1
ATOM 1354 C C . PHE A 1 170 ? -11.309 31.350 17.434 1.00 69.25 170 PHE A C 1
ATOM 1356 O O . PHE A 1 170 ? -11.004 32.323 16.761 1.00 69.25 170 PHE A O 1
ATOM 1363 N N . GLU A 1 171 ? -12.326 31.400 18.304 1.00 66.19 171 GLU A N 1
ATOM 1364 C CA . GLU A 1 171 ? -13.126 32.613 18.578 1.00 66.19 171 GLU A CA 1
ATOM 1365 C C . GLU A 1 171 ? -12.300 33.737 19.224 1.00 66.19 171 GLU A C 1
ATOM 1367 O O . GLU A 1 171 ? -12.610 34.916 19.049 1.00 66.19 171 GLU A O 1
ATOM 1372 N N . THR A 1 172 ? -11.248 33.384 19.967 1.00 63.56 172 THR A N 1
ATOM 1373 C CA . THR A 1 172 ? -10.433 34.348 20.720 1.00 63.56 172 THR A CA 1
ATOM 1374 C C . THR A 1 172 ? -9.202 34.812 19.929 1.00 63.56 172 THR A C 1
ATOM 1376 O O . THR A 1 172 ? -8.805 35.970 20.050 1.00 63.56 172 THR A O 1
ATOM 1379 N N . ASN A 1 173 ? -8.621 33.948 19.084 1.00 59.91 173 ASN A N 1
ATOM 1380 C CA . ASN A 1 173 ? -7.358 34.181 18.365 1.00 59.91 173 ASN A CA 1
ATOM 1381 C C . ASN A 1 173 ? -7.504 34.206 16.829 1.00 59.91 173 ASN A C 1
ATOM 1383 O O . ASN A 1 173 ? -6.565 33.877 16.104 1.00 59.91 173 ASN A O 1
ATOM 1387 N N . VAL A 1 174 ? -8.660 34.640 16.316 1.00 58.31 174 VAL A N 1
ATOM 1388 C CA . VAL A 1 174 ? -9.052 34.528 14.895 1.00 58.31 174 VAL A CA 1
ATOM 1389 C C . VAL A 1 174 ? -8.126 35.207 13.871 1.00 58.31 174 VAL A C 1
ATOM 1391 O O . VAL A 1 174 ? -8.279 34.997 12.674 1.00 58.31 174 VAL A O 1
ATOM 1394 N N . ALA A 1 175 ? -7.160 36.023 14.298 1.00 56.22 175 ALA A N 1
ATOM 1395 C CA . ALA A 1 175 ? -6.391 36.898 13.413 1.00 56.22 175 ALA A CA 1
ATOM 1396 C C . ALA A 1 175 ? -5.508 36.177 12.371 1.00 56.22 175 ALA A C 1
ATOM 1398 O O . ALA A 1 175 ? -5.078 36.825 11.420 1.00 56.22 1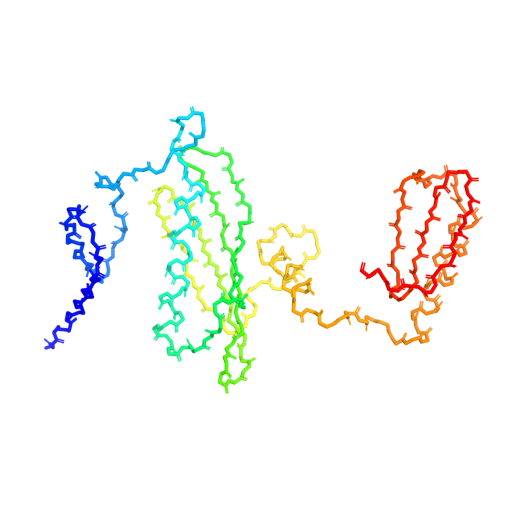75 ALA A O 1
ATOM 1399 N N . ASN A 1 176 ? -5.243 34.874 12.533 1.00 56.16 176 ASN A N 1
ATOM 1400 C CA . ASN A 1 176 ? -4.288 34.121 11.706 1.00 56.16 176 ASN A CA 1
ATOM 1401 C C . ASN A 1 176 ? -4.874 32.866 11.039 1.00 56.16 176 ASN A C 1
ATOM 1403 O O . ASN A 1 176 ? -4.115 32.036 10.542 1.00 56.16 176 ASN A O 1
ATOM 1407 N N . VAL A 1 177 ? -6.196 32.695 11.046 1.00 56.66 177 VAL A N 1
ATOM 1408 C CA . VAL A 1 177 ? -6.841 31.519 10.449 1.00 56.66 177 VAL A CA 1
ATOM 1409 C C . VAL A 1 177 ? -7.186 31.845 8.996 1.00 56.66 177 VAL A C 1
ATOM 1411 O O . VAL A 1 177 ? -7.903 32.822 8.764 1.00 56.66 177 VAL A O 1
ATOM 1414 N N . PRO A 1 178 ? -6.659 31.095 8.009 1.00 58.09 178 PRO A N 1
ATOM 1415 C CA . PRO A 1 178 ? -7.003 31.299 6.607 1.00 58.09 178 PRO A CA 1
ATOM 1416 C C . PRO A 1 178 ? -8.519 31.228 6.399 1.00 58.09 178 PRO A C 1
ATOM 1418 O O . PRO A 1 178 ? -9.191 30.401 7.008 1.00 58.09 178 PRO A O 1
ATOM 1421 N N . SER A 1 179 ? -9.055 32.068 5.514 1.00 58.34 179 SER A N 1
ATOM 1422 C CA . SER A 1 179 ? -10.496 32.149 5.227 1.00 58.34 179 SER A CA 1
ATOM 1423 C C . SER A 1 179 ? -11.096 30.883 4.611 1.00 58.34 179 SER A C 1
ATOM 1425 O O . SER A 1 179 ? -12.307 30.806 4.472 1.00 58.34 179 SER A O 1
ATOM 1427 N N . GLU A 1 180 ? -10.260 29.924 4.228 1.00 58.50 180 GLU A N 1
ATOM 1428 C CA . GLU A 1 180 ? -10.644 28.651 3.609 1.00 58.50 180 GLU A CA 1
ATOM 1429 C C . GLU A 1 180 ? -10.347 27.461 4.537 1.00 58.50 180 GLU A C 1
ATOM 1431 O O . GLU A 1 180 ? -10.323 26.314 4.104 1.00 58.50 180 GLU A O 1
ATOM 1436 N N . PHE A 1 181 ? -10.041 27.721 5.812 1.00 60.28 181 PHE A N 1
ATOM 1437 C CA . PHE A 1 181 ? -9.746 26.657 6.759 1.00 60.28 181 PHE A CA 1
ATOM 1438 C C . PHE A 1 181 ? -11.044 25.980 7.208 1.00 60.28 181 PHE A C 1
ATOM 1440 O O . PHE A 1 181 ? -11.880 26.605 7.859 1.00 60.28 181 PHE A O 1
ATOM 1447 N N . GLU A 1 182 ? -11.183 24.698 6.888 1.00 61.50 182 GLU A N 1
ATOM 1448 C CA . GLU A 1 182 ? -12.225 23.819 7.412 1.00 61.50 182 GLU A CA 1
ATOM 1449 C C . GLU A 1 182 ? -11.589 22.816 8.381 1.00 61.50 182 GLU A C 1
ATOM 1451 O O . GLU A 1 182 ? -10.527 22.251 8.109 1.00 61.50 182 GLU A O 1
ATOM 1456 N N . MET A 1 183 ? -12.223 22.601 9.535 1.00 63.12 183 MET A N 1
ATOM 1457 C CA . MET A 1 183 ? -11.778 21.615 10.522 1.00 63.12 183 MET A CA 1
ATOM 1458 C C . MET A 1 183 ? -12.949 20.747 10.962 1.00 63.12 183 MET A C 1
ATOM 1460 O O . MET A 1 183 ? -14.045 21.247 11.203 1.00 63.12 183 MET A O 1
ATOM 1464 N N . VAL A 1 184 ? -12.700 19.452 11.131 1.00 61.28 184 VAL A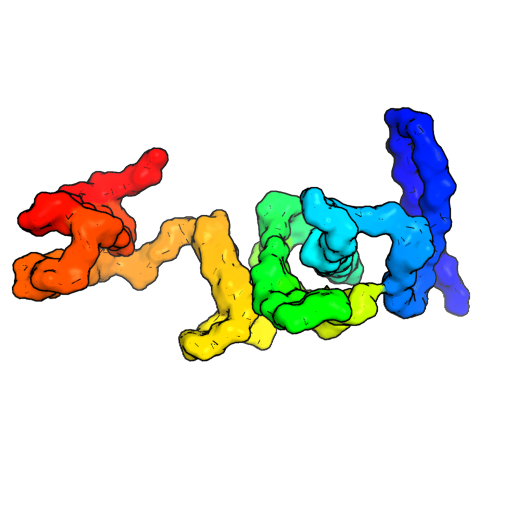 N 1
ATOM 1465 C CA . VAL A 1 184 ? -13.686 18.487 11.624 1.00 61.28 184 VAL A CA 1
ATOM 1466 C C . VAL A 1 184 ? -13.166 17.864 12.919 1.00 61.28 184 VAL A C 1
ATOM 1468 O O . VAL A 1 184 ? -12.019 17.424 12.982 1.00 61.28 184 VAL A O 1
ATOM 1471 N N . VAL A 1 185 ? -13.994 17.858 13.965 1.00 62.72 185 VAL A N 1
ATOM 1472 C CA . VAL A 1 185 ? -13.753 17.146 15.230 1.00 62.72 185 VAL A CA 1
ATOM 1473 C C . VAL A 1 185 ? -14.938 16.221 15.467 1.00 62.72 185 VAL A C 1
ATOM 1475 O O . VAL A 1 185 ? -15.983 16.666 15.946 1.00 62.72 185 VAL A O 1
ATOM 1478 N N . GLY A 1 186 ? -14.794 14.943 15.121 1.00 64.25 186 GLY A N 1
ATOM 1479 C CA . GLY A 1 186 ? -15.906 14.001 15.228 1.00 64.25 186 GLY A CA 1
ATOM 1480 C C . GLY A 1 186 ? -17.084 14.414 14.349 1.00 64.25 186 GLY A C 1
ATOM 1481 O O . GLY A 1 186 ? -16.909 14.762 13.183 1.00 64.25 186 GLY A O 1
ATOM 1482 N N . LYS A 1 187 ? -18.282 14.486 14.941 1.00 65.19 187 LYS A N 1
ATOM 1483 C CA . LYS A 1 187 ? -19.498 15.013 14.285 1.00 65.19 187 LYS A CA 1
ATOM 1484 C C . LYS A 1 187 ? -19.565 16.541 14.144 1.00 65.19 187 LYS A C 1
ATOM 1486 O O . LYS A 1 187 ? -20.533 17.057 13.582 1.00 65.19 187 LYS A O 1
ATOM 1491 N N . TYR A 1 188 ? -18.590 17.271 14.687 1.00 64.25 188 TYR A N 1
ATOM 1492 C CA . TYR A 1 188 ? -18.579 18.732 14.693 1.00 64.25 188 TYR A CA 1
ATOM 1493 C C . TYR A 1 188 ? -17.733 19.278 13.548 1.00 64.25 188 TYR A C 1
ATOM 1495 O O . TYR A 1 188 ? -16.508 19.156 13.559 1.00 64.25 188 TYR A O 1
ATOM 1503 N N . ASN A 1 189 ? -18.382 19.944 12.593 1.00 61.78 189 ASN A N 1
ATOM 1504 C CA . ASN A 1 189 ? -17.691 20.673 11.533 1.00 61.78 189 ASN A CA 1
ATOM 1505 C C . ASN A 1 189 ? -17.556 22.150 11.891 1.00 61.78 189 ASN A C 1
ATOM 1507 O O . ASN A 1 189 ? -18.501 22.776 12.384 1.00 61.78 189 ASN A O 1
ATOM 1511 N N . PHE A 1 190 ? -16.389 22.701 11.587 1.00 67.38 190 PHE A N 1
ATOM 1512 C CA . PHE A 1 190 ? -16.061 24.102 11.749 1.00 67.38 190 PHE A CA 1
ATOM 1513 C C . PHE A 1 190 ? -15.685 24.696 10.393 1.00 67.38 190 PHE A C 1
ATOM 1515 O O . PHE A 1 190 ? -14.644 24.364 9.830 1.00 67.38 190 PHE A O 1
ATOM 1522 N N . ASP A 1 191 ? -16.535 25.595 9.905 1.00 64.25 191 ASP A N 1
ATOM 1523 C CA . ASP A 1 191 ? -16.253 26.470 8.766 1.00 64.25 191 ASP A CA 1
ATOM 1524 C C . ASP A 1 191 ? -15.809 27.838 9.305 1.00 64.25 191 ASP A C 1
ATOM 1526 O O . ASP A 1 191 ? -16.517 28.451 10.116 1.00 64.25 191 ASP A O 1
ATOM 1530 N N . PHE A 1 192 ? -14.613 28.279 8.907 1.00 65.44 192 PHE A N 1
ATOM 1531 C CA . PHE A 1 192 ? -13.992 29.519 9.375 1.00 65.44 192 PHE A CA 1
ATOM 1532 C C . PHE A 1 192 ? -13.954 30.647 8.314 1.00 65.44 192 PHE A C 1
ATOM 1534 O O . PHE A 1 192 ? -13.352 31.698 8.569 1.00 65.44 192 PHE A O 1
ATOM 1541 N N . GLY A 1 193 ? -14.630 30.501 7.166 1.00 56.41 193 GLY A N 1
ATOM 1542 C CA . GLY A 1 193 ? -14.728 31.533 6.115 1.00 56.41 193 GLY A CA 1
ATOM 1543 C C . GLY A 1 193 ? -15.922 32.501 6.246 1.00 56.41 193 GLY A C 1
ATOM 1544 O O . GLY A 1 193 ? -16.719 32.433 7.177 1.00 56.41 193 GLY A O 1
ATOM 1545 N N . GLU A 1 194 ? -16.129 33.467 5.339 1.00 51.28 194 GLU A N 1
ATOM 1546 C CA . GLU A 1 194 ? -15.272 34.644 5.135 1.00 51.28 194 GLU A CA 1
ATOM 1547 C C . GLU A 1 194 ? -15.577 35.680 6.248 1.00 51.28 194 GLU A C 1
ATOM 1549 O O . GLU A 1 194 ? -16.700 36.173 6.370 1.00 51.28 194 GLU A O 1
ATOM 1554 N N . LYS A 1 195 ? -14.569 36.082 7.038 1.00 52.53 195 LYS A N 1
ATOM 1555 C CA . LYS A 1 195 ? -14.633 37.145 8.075 1.00 52.53 195 LYS A CA 1
ATOM 1556 C C . LYS A 1 195 ? -15.269 36.793 9.441 1.00 52.53 195 LYS A C 1
ATOM 1558 O O . LYS A 1 195 ? -15.699 37.695 10.162 1.00 52.53 195 LYS A O 1
ATOM 1563 N N . TYR A 1 196 ? -15.164 35.518 9.833 1.00 54.09 196 TYR A N 1
ATOM 1564 C CA . TYR A 1 196 ? -15.282 34.977 11.204 1.00 54.09 196 TYR A CA 1
ATOM 1565 C C . TYR A 1 196 ? -16.697 34.739 11.741 1.00 54.09 196 TYR A C 1
ATOM 1567 O O . TYR A 1 196 ? -17.103 35.281 12.774 1.00 54.09 196 TYR A O 1
ATOM 1575 N N . ARG A 1 197 ? -17.438 33.847 11.084 1.00 48.50 197 ARG A N 1
ATOM 1576 C CA . ARG A 1 197 ? -18.553 33.144 11.723 1.00 48.50 197 ARG A CA 1
ATOM 1577 C C . ARG A 1 197 ? -18.206 31.669 11.829 1.00 48.50 197 ARG A C 1
ATOM 1579 O O . ARG A 1 197 ? -18.163 30.997 10.815 1.00 48.50 197 ARG A O 1
ATOM 1586 N N . VAL A 1 198 ? -18.030 31.174 13.053 1.00 52.97 198 VAL A N 1
ATOM 1587 C CA . VAL A 1 198 ? -17.997 29.730 13.300 1.00 52.97 198 VAL A CA 1
ATOM 1588 C C . VAL A 1 198 ? -19.418 29.204 13.112 1.00 52.97 198 VAL A C 1
ATOM 1590 O O . VAL A 1 198 ? -20.291 29.447 13.951 1.00 52.97 198 VAL A O 1
ATOM 1593 N N . LEU A 1 199 ? -19.685 28.536 11.992 1.00 54.28 199 LEU A N 1
ATOM 1594 C CA . LEU A 1 199 ? -20.947 27.829 11.790 1.00 54.28 199 LEU A CA 1
ATOM 1595 C C . LEU A 1 199 ? -20.805 26.418 12.354 1.00 54.28 199 LEU A C 1
ATOM 1597 O O . LEU A 1 199 ? -20.229 25.542 11.726 1.00 54.28 199 LEU A O 1
ATOM 1601 N N . TRP A 1 200 ? -21.338 26.216 13.557 1.00 55.28 200 TRP A N 1
ATOM 1602 C CA . TRP A 1 200 ? -21.426 24.897 14.175 1.00 55.28 200 TRP A CA 1
ATOM 1603 C C . TRP A 1 200 ? -22.549 24.106 13.504 1.00 55.28 200 TRP A C 1
ATOM 1605 O O . TRP A 1 200 ? -23.717 24.501 13.580 1.00 55.28 200 TRP A O 1
ATOM 1615 N N . GLN A 1 201 ? -22.201 23.024 12.812 1.00 58.12 201 GLN A N 1
ATOM 1616 C CA . GLN A 1 201 ? -23.179 22.147 12.175 1.00 58.12 201 GLN A CA 1
ATOM 1617 C C . GLN A 1 201 ? -22.986 20.704 12.633 1.00 58.12 201 GLN A C 1
ATOM 1619 O O . GLN A 1 201 ? -21.969 20.083 12.329 1.00 58.12 201 GLN A O 1
ATOM 1624 N N . ASP A 1 202 ? -24.013 20.174 13.299 1.00 54.78 202 ASP A N 1
ATOM 1625 C CA . ASP A 1 202 ? -24.166 18.753 13.625 1.00 54.78 202 ASP A CA 1
ATOM 1626 C C . ASP A 1 202 ? -24.599 17.985 12.364 1.00 54.78 202 ASP A C 1
ATOM 1628 O O . ASP A 1 202 ? -25.766 17.609 12.211 1.00 54.78 202 ASP A O 1
ATOM 1632 N N . LYS A 1 203 ? -23.696 17.821 11.396 1.00 45.84 203 LYS A N 1
ATOM 1633 C CA . LYS A 1 203 ? -23.977 17.059 10.173 1.00 45.84 203 LYS A CA 1
ATOM 1634 C C . LYS A 1 203 ? -22.777 16.230 9.750 1.00 45.84 203 LYS A C 1
ATOM 1636 O O . LYS A 1 203 ? -21.726 16.776 9.455 1.00 45.84 203 LYS A O 1
ATOM 1641 N N . LEU A 1 204 ? -22.970 14.923 9.630 1.00 40.78 204 LEU A N 1
ATOM 1642 C CA . LEU A 1 204 ? -22.081 14.090 8.830 1.00 40.78 204 LEU A CA 1
ATOM 1643 C C . LEU A 1 204 ? -22.228 14.510 7.364 1.00 40.78 204 LEU A C 1
ATOM 1645 O O . LEU A 1 204 ? -23.352 14.668 6.876 1.00 40.78 204 LEU A O 1
ATOM 1649 N N . TRP A 1 205 ? -21.103 14.751 6.695 1.00 40.72 205 TRP A N 1
ATOM 1650 C CA . TRP A 1 205 ? -21.069 14.964 5.254 1.00 40.72 205 TRP A CA 1
ATOM 1651 C C . TRP A 1 205 ? -21.677 13.728 4.578 1.00 40.72 205 TRP A C 1
ATOM 1653 O O . TRP A 1 205 ? -21.208 12.613 4.789 1.00 40.72 205 TRP A O 1
ATOM 1663 N N . SER A 1 206 ? -22.783 13.931 3.860 1.00 31.11 206 SER A N 1
ATOM 1664 C CA . SER A 1 206 ? -23.488 12.905 3.081 1.00 31.11 206 SER A CA 1
ATOM 1665 C C . SER A 1 206 ? -22.850 12.688 1.721 1.00 31.11 206 SER A C 1
ATOM 1667 O O . SER A 1 206 ? -22.579 13.737 1.087 1.00 31.11 206 SER A O 1
#

Secondary structure (DSSP, 8-state):
--PPP-------SS----------SSS----TTS---B-TTSSB-HHHHHHHHHHHHHHHHHHHTT----TTT-EEEEEEEES-SS-EEEEEEEEE-TTT--EEEEEEEEETTEEEEEEEESS-SS---TT---HHHHHHHHHHHHH-S---SS-HHHHHHHHHHHHHHHHHSGGG--TT-EEEETTEEEE-HHHH--EEEE----